Protein AF-0000000087551159 (afdb_homodimer)

Radius of gyration: 16.74 Å; Cα contacts (8 Å, |Δi|>4): 413; chains: 2; bounding box: 40×38×39 Å

pLDDT: mean 93.34, std 4.66, range [66.94, 97.88]

InterPro domains:
  IPR019854 Gliding motility-associated protein, GldC [PF19937] (18-103)
  IPR019854 Gliding motility-associated protein, GldC [TIGR03515] (2-105)

Foldseek 3Di:
DDDWDKDKDFDADPVRATAWIFIDTDVVPGDRHTDQWDKDWDADPVVRDIDIDTHGHPPDDPLVVLVVVLVVQLVVLVVCCVVPVDNVVSVVSNVVSVVSCVVVVNDD/DDDWDKDKDFDADPVRATAWIFMDTDVVPGDRHTDQWDKDWDADPVVRDIDIDTHGHPPDDPLVVLVVVLVVQLVVLVVCCVVPVDNVVSVVSNVVSVVSCVVVVNDD

Structure (mmCIF, N/CA/C/O backbone):
data_AF-0000000087551159-model_v1
#
loop_
_entity.id
_entity.type
_entity.pdbx_description
1 polymer 'Gliding motility protein GldC'
#
loop_
_atom_site.group_PDB
_atom_site.id
_atom_site.type_symbol
_atom_site.label_atom_id
_atom_site.label_alt_id
_atom_site.label_comp_id
_atom_site.label_asym_id
_atom_site.label_entity_id
_atom_site.label_seq_id
_atom_site.pdbx_PDB_ins_code
_atom_site.Cartn_x
_atom_site.Cartn_y
_atom_site.Cartn_z
_atom_site.occupancy
_atom_site.B_iso_or_equiv
_atom_site.auth_seq_id
_atom_site.auth_comp_id
_atom_site.auth_asym_id
_atom_site.auth_atom_id
_atom_site.pdbx_PDB_model_num
ATOM 1 N N . MET A 1 1 ? 21.328 13.734 10.797 1 77.31 1 MET A N 1
ATOM 2 C CA . MET A 1 1 ? 20.328 13.195 9.891 1 77.31 1 MET A CA 1
ATOM 3 C C . MET A 1 1 ? 20.719 11.82 9.383 1 77.31 1 MET A C 1
ATOM 5 O O . MET A 1 1 ? 21.891 11.594 9.039 1 77.31 1 MET A O 1
ATOM 9 N N . ARG A 1 2 ? 19.75 10.914 9.617 1 88.62 2 ARG A N 1
ATOM 10 C CA . ARG A 1 2 ? 20.031 9.57 9.141 1 88.62 2 ARG A CA 1
ATOM 11 C C . ARG A 1 2 ? 19.359 9.312 7.797 1 88.62 2 ARG A C 1
ATOM 13 O O . ARG A 1 2 ? 18.234 9.773 7.566 1 88.62 2 ARG A O 1
ATOM 20 N N . LYS A 1 3 ? 20.141 8.688 6.867 1 93.19 3 LYS A N 1
ATOM 21 C CA . LYS A 1 3 ? 19.594 8.352 5.559 1 93.19 3 LYS A CA 1
ATOM 22 C C . LYS A 1 3 ? 19.406 6.844 5.414 1 93.19 3 LYS A C 1
ATOM 24 O O . LYS A 1 3 ? 20.234 6.059 5.887 1 93.19 3 LYS A O 1
ATOM 29 N N . THR A 1 4 ? 18.328 6.418 4.855 1 93.56 4 THR A N 1
ATOM 30 C CA . THR A 1 4 ? 18.047 5.012 4.578 1 93.56 4 THR A CA 1
ATOM 31 C C . THR A 1 4 ? 17.406 4.848 3.203 1 93.56 4 THR A C 1
ATOM 33 O O . THR A 1 4 ? 16.938 5.824 2.609 1 93.56 4 THR A O 1
ATOM 36 N N . GLN A 1 5 ? 17.484 3.654 2.705 1 95.69 5 GLN A N 1
ATOM 37 C CA . GLN A 1 5 ? 17 3.406 1.354 1 95.69 5 GLN A CA 1
ATOM 38 C C . GLN A 1 5 ? 16.25 2.076 1.273 1 95.69 5 GLN A C 1
ATOM 40 O O . GLN 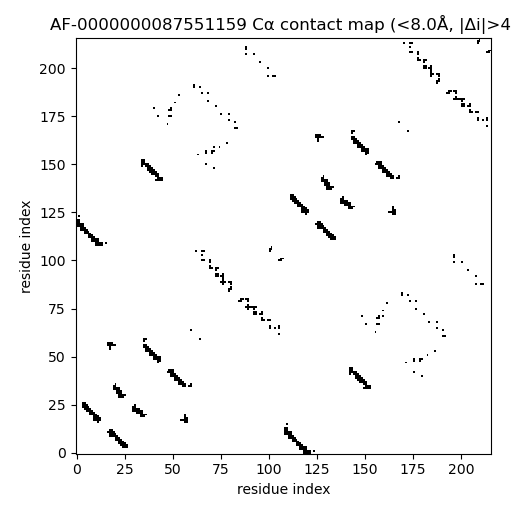A 1 5 ? 16.672 1.088 1.88 1 95.69 5 GLN A O 1
ATOM 45 N N . ILE A 1 6 ? 15.195 2.096 0.579 1 96.44 6 ILE A N 1
ATOM 46 C CA . ILE A 1 6 ? 14.469 0.891 0.197 1 96.44 6 ILE A CA 1
ATOM 47 C C . ILE A 1 6 ? 14.594 0.669 -1.309 1 96.44 6 ILE A C 1
ATOM 49 O O . ILE A 1 6 ? 14.406 1.6 -2.096 1 96.44 6 ILE A O 1
ATOM 53 N N . THR A 1 7 ? 14.938 -0.496 -1.698 1 96.81 7 THR A N 1
ATOM 54 C CA . THR A 1 7 ? 15.062 -0.805 -3.119 1 96.81 7 THR A CA 1
ATOM 55 C C . THR A 1 7 ? 14.258 -2.051 -3.473 1 96.81 7 THR A C 1
ATOM 57 O O . THR A 1 7 ? 14.25 -3.029 -2.723 1 96.81 7 THR A O 1
ATOM 60 N N . ILE A 1 8 ? 13.609 -1.976 -4.539 1 96.56 8 ILE A N 1
ATOM 61 C CA . ILE A 1 8 ? 12.883 -3.105 -5.109 1 96.56 8 ILE A CA 1
ATOM 62 C C . ILE A 1 8 ? 13.406 -3.4 -6.512 1 96.56 8 ILE A C 1
ATOM 64 O O . ILE A 1 8 ? 13.305 -2.555 -7.406 1 96.56 8 ILE A O 1
ATOM 68 N N . ASP A 1 9 ? 13.93 -4.523 -6.664 1 96.75 9 ASP A N 1
ATOM 69 C CA . ASP A 1 9 ? 14.406 -4.973 -7.969 1 96.75 9 ASP A CA 1
ATOM 70 C C . ASP A 1 9 ? 13.422 -5.945 -8.609 1 96.75 9 ASP A C 1
ATOM 72 O O . ASP A 1 9 ? 13.008 -6.922 -7.98 1 96.75 9 ASP A O 1
ATOM 76 N N . VAL A 1 10 ? 13.094 -5.703 -9.867 1 95.81 10 VAL A N 1
ATOM 77 C CA . VAL A 1 10 ? 12.094 -6.512 -10.555 1 95.81 10 VAL A CA 1
ATOM 78 C C . VAL A 1 10 ? 12.672 -7.039 -11.867 1 95.81 10 VAL A C 1
ATOM 80 O O . VAL A 1 10 ? 13.258 -6.281 -12.641 1 95.81 10 VAL A O 1
ATOM 83 N N . GLU A 1 11 ? 12.602 -8.289 -12.016 1 95.44 11 GLU A N 1
ATOM 84 C CA . GLU A 1 11 ? 12.898 -8.906 -13.305 1 95.44 11 GLU A CA 1
ATOM 85 C C . GLU A 1 11 ? 11.617 -9.258 -14.047 1 95.44 11 GLU A C 1
ATOM 87 O O . GLU A 1 11 ? 10.758 -9.969 -13.516 1 95.44 11 GLU A O 1
ATOM 92 N N . LEU A 1 12 ? 11.508 -8.781 -15.281 1 93 12 LEU A N 1
ATOM 93 C CA . LEU A 1 12 ? 10.305 -8.992 -16.078 1 93 12 LEU A CA 1
ATOM 94 C C . LEU A 1 12 ? 10.57 -9.953 -17.219 1 93 12 LEU A C 1
ATOM 96 O O . LEU A 1 12 ? 11.68 -9.984 -17.766 1 93 12 LEU A O 1
ATOM 100 N N . ASP A 1 13 ? 9.594 -10.703 -17.547 1 91.12 13 ASP A N 1
ATOM 101 C CA . ASP A 1 13 ? 9.719 -11.594 -18.688 1 91.12 13 ASP A CA 1
ATOM 102 C C . ASP A 1 13 ? 9.367 -10.875 -19.984 1 91.12 13 ASP A C 1
ATOM 104 O O . ASP A 1 13 ? 9.289 -9.648 -20.016 1 91.12 13 ASP A O 1
ATOM 108 N N . GLU A 1 14 ? 9.234 -11.617 -21.062 1 89.56 14 GLU A N 1
ATOM 109 C CA . GLU A 1 14 ? 9.023 -11.055 -22.391 1 89.56 14 GLU A CA 1
ATOM 110 C C . GLU A 1 14 ? 7.668 -10.352 -22.484 1 89.56 14 GLU A C 1
ATOM 112 O O . GLU A 1 14 ? 7.484 -9.453 -23.312 1 89.56 14 GLU A O 1
ATOM 117 N N . ASN A 1 15 ? 6.699 -10.703 -21.703 1 87.44 15 ASN A N 1
ATOM 118 C CA . ASN A 1 15 ? 5.363 -10.117 -21.703 1 87.44 15 ASN A CA 1
ATOM 119 C C . ASN A 1 15 ? 5.227 -9.039 -20.625 1 87.44 15 ASN A C 1
ATOM 121 O O . ASN A 1 15 ? 4.113 -8.633 -20.297 1 87.44 15 ASN A O 1
ATOM 125 N N . HIS A 1 16 ? 6.297 -8.633 -19.969 1 85.31 16 HIS A N 1
ATOM 126 C CA . HIS A 1 16 ? 6.34 -7.582 -18.953 1 85.31 16 HIS A CA 1
ATOM 127 C C . HIS A 1 16 ? 5.688 -8.047 -17.656 1 85.31 16 HIS A C 1
ATOM 129 O O . HIS A 1 16 ? 5.117 -7.234 -16.922 1 85.31 16 HIS A O 1
ATOM 135 N N . ILE A 1 17 ? 5.766 -9.305 -17.453 1 88.25 17 ILE A N 1
ATOM 136 C CA . ILE A 1 17 ? 5.262 -9.883 -16.203 1 88.25 17 ILE A CA 1
ATOM 137 C C . ILE A 1 17 ? 6.422 -10.117 -15.234 1 88.25 17 ILE A C 1
ATOM 139 O O . ILE A 1 17 ? 7.457 -10.664 -15.625 1 88.25 17 ILE A O 1
ATOM 143 N N . PRO A 1 18 ? 6.184 -9.719 -14.047 1 93.06 18 PRO A N 1
ATOM 144 C CA . PRO A 1 18 ? 7.254 -9.945 -13.078 1 93.06 18 PRO A CA 1
ATOM 145 C C . PRO A 1 18 ? 7.57 -11.43 -12.883 1 93.06 18 PRO A C 1
ATOM 147 O O . PRO A 1 18 ? 6.664 -12.227 -12.633 1 93.06 18 PRO A O 1
ATOM 150 N N . GLU A 1 19 ? 8.797 -11.781 -13.039 1 94.12 19 GLU A N 1
ATOM 151 C CA . GLU A 1 19 ? 9.273 -13.133 -12.773 1 94.12 19 GLU A CA 1
ATOM 152 C C . GLU A 1 19 ? 9.914 -13.234 -11.391 1 94.12 19 GLU A C 1
ATOM 154 O O . GLU A 1 19 ? 9.68 -14.195 -10.656 1 94.12 19 GLU A O 1
ATOM 159 N N . THR A 1 20 ? 10.742 -12.258 -11.133 1 95.19 20 THR A N 1
ATOM 160 C CA . THR A 1 20 ? 11.375 -12.203 -9.82 1 95.19 20 THR A CA 1
ATOM 161 C C . THR A 1 20 ? 11.312 -10.789 -9.242 1 95.19 20 THR A C 1
ATOM 163 O O . THR A 1 20 ? 11.508 -9.812 -9.961 1 95.19 20 THR A O 1
ATOM 166 N N . ILE A 1 21 ? 10.992 -10.719 -8.031 1 96.5 21 ILE A N 1
ATOM 167 C CA . ILE A 1 21 ? 11.008 -9.469 -7.281 1 96.5 21 ILE A CA 1
ATOM 168 C C . ILE A 1 21 ? 11.875 -9.633 -6.035 1 96.5 21 ILE A C 1
ATOM 170 O O . ILE A 1 21 ? 11.68 -10.57 -5.258 1 96.5 21 ILE A O 1
ATOM 174 N N . THR A 1 22 ? 12.82 -8.773 -5.875 1 96.81 22 THR A N 1
ATOM 175 C CA . THR A 1 22 ? 13.625 -8.734 -4.66 1 96.81 22 THR A CA 1
ATOM 176 C C . THR A 1 22 ? 13.617 -7.328 -4.059 1 96.81 22 THR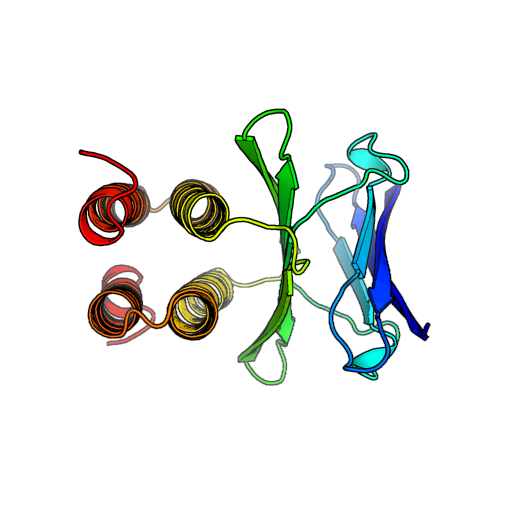 A C 1
ATOM 178 O O . THR A 1 22 ? 13.508 -6.336 -4.781 1 96.81 22 THR A O 1
ATOM 181 N N . TRP A 1 23 ? 13.719 -7.355 -2.787 1 96.31 23 TRP A N 1
ATOM 182 C CA . TRP A 1 23 ? 13.68 -6.031 -2.17 1 96.31 23 TRP A CA 1
ATOM 183 C C . TRP A 1 23 ? 14.695 -5.934 -1.035 1 96.31 23 TRP A C 1
ATOM 185 O O . TRP A 1 23 ? 15.133 -6.953 -0.492 1 96.31 23 TRP A O 1
ATOM 195 N N . ASN A 1 24 ? 15.094 -4.699 -0.85 1 95.88 24 ASN A N 1
ATOM 196 C CA . ASN A 1 24 ? 16.031 -4.328 0.197 1 95.88 24 ASN A CA 1
ATOM 197 C C . ASN A 1 24 ? 15.531 -3.139 1.012 1 95.88 24 ASN A C 1
ATOM 199 O O . ASN A 1 24 ? 14.984 -2.186 0.454 1 95.88 24 ASN A O 1
ATOM 203 N N . ALA A 1 25 ? 15.641 -3.332 2.314 1 92.88 25 ALA A N 1
ATOM 204 C CA . ALA A 1 25 ? 15.352 -2.23 3.229 1 92.88 25 ALA A CA 1
ATOM 205 C C . ALA A 1 25 ? 16.438 -2.098 4.289 1 92.88 25 ALA A C 1
ATOM 207 O O . ALA A 1 25 ? 16.469 -2.857 5.262 1 92.88 25 ALA A O 1
ATOM 208 N N . GLN A 1 26 ? 17.156 -1.127 4.156 1 86.88 26 GLN A N 1
ATOM 209 C CA . GLN A 1 26 ? 18.328 -0.977 5.016 1 86.88 26 GLN A CA 1
ATOM 210 C C . GLN A 1 26 ? 17.938 -0.911 6.484 1 86.88 26 GLN A C 1
ATOM 212 O O . GLN A 1 26 ? 18.453 -1.671 7.309 1 86.88 26 GLN A O 1
ATOM 217 N N . ASP A 1 27 ? 17.062 -0.042 6.879 1 83.75 27 ASP A N 1
ATOM 218 C CA . ASP A 1 27 ? 16.672 0.138 8.273 1 83.75 27 ASP A CA 1
ATOM 219 C C . ASP A 1 27 ? 15.836 -1.04 8.766 1 83.75 27 ASP A C 1
ATOM 221 O O . ASP A 1 27 ? 15.734 -1.279 9.969 1 83.75 27 ASP A O 1
ATOM 225 N N . GLY A 1 28 ? 15.211 -1.79 7.875 1 80.69 28 GLY A N 1
ATOM 226 C CA . GLY A 1 28 ? 14.438 -2.965 8.25 1 80.69 28 GLY A CA 1
ATOM 227 C C . GLY A 1 28 ? 15.289 -4.211 8.406 1 80.69 28 GLY A C 1
ATOM 228 O O . GLY A 1 28 ? 14.812 -5.238 8.898 1 80.69 28 GLY A O 1
ATOM 229 N N . GLY A 1 29 ? 16.516 -4.098 7.98 1 84.75 29 GLY A N 1
ATOM 230 C CA . GLY A 1 29 ? 17.422 -5.238 8.055 1 84.75 29 GLY A CA 1
ATOM 231 C C . GLY A 1 29 ? 17.156 -6.273 6.973 1 84.75 29 GLY A C 1
ATOM 232 O O . GLY A 1 29 ? 17.422 -7.461 7.168 1 84.75 29 GLY A O 1
ATOM 233 N N . VAL A 1 30 ? 16.469 -5.926 6.004 1 88.94 30 VAL A N 1
ATOM 234 C CA . VAL A 1 30 ? 16.141 -6.824 4.898 1 88.94 30 VAL A CA 1
ATOM 235 C C . VAL A 1 30 ? 17.141 -6.605 3.756 1 88.94 30 VAL A C 1
ATOM 237 O O . VAL A 1 30 ? 17.344 -5.473 3.305 1 88.94 30 VAL A O 1
ATOM 240 N N . GLU A 1 31 ? 17.797 -7.699 3.297 1 91.56 31 GLU A N 1
ATOM 241 C CA . GLU A 1 31 ? 18.75 -7.617 2.195 1 91.56 31 GLU A CA 1
ATOM 242 C C . GLU A 1 31 ? 18.375 -8.578 1.067 1 91.56 31 GLU A C 1
ATOM 244 O O . GLU A 1 31 ? 18.516 -9.789 1.208 1 91.56 31 GLU A O 1
ATOM 249 N N . LYS A 1 32 ? 18.016 -8.008 -0.057 1 92.25 32 LYS A N 1
ATOM 250 C CA . LYS A 1 32 ? 17.688 -8.703 -1.302 1 92.25 32 LYS A CA 1
ATOM 251 C C . LYS A 1 32 ? 16.797 -9.906 -1.044 1 92.25 32 LYS A C 1
ATOM 253 O O . LYS A 1 32 ? 17.078 -11.008 -1.53 1 92.25 32 LYS A O 1
ATOM 258 N N . GLU A 1 33 ? 15.812 -9.641 -0.272 1 94.88 33 GLU A N 1
ATOM 259 C CA . GLU A 1 33 ? 14.867 -10.711 0.008 1 94.88 33 GLU A CA 1
ATOM 260 C C . GLU A 1 33 ? 13.852 -10.859 -1.12 1 94.88 33 GLU A C 1
ATOM 262 O O . GLU A 1 33 ? 13.367 -9.859 -1.663 1 94.88 33 GLU A O 1
ATOM 267 N N . GLU A 1 34 ? 13.617 -12.117 -1.419 1 95.38 34 GLU A N 1
ATOM 268 C CA . GLU A 1 34 ? 12.656 -12.367 -2.492 1 95.38 34 GLU A CA 1
ATOM 269 C C . GLU A 1 34 ? 11.219 -12.2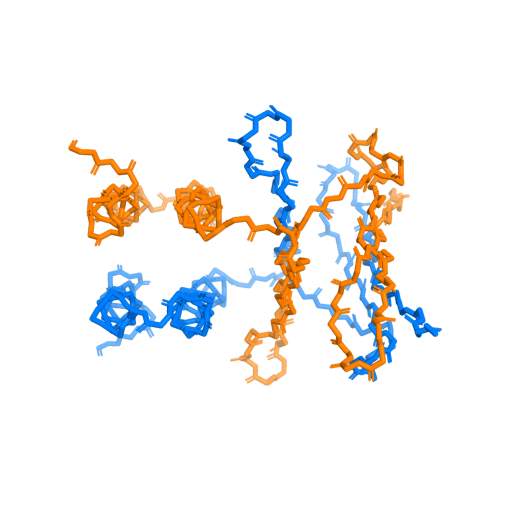5 -1.989 1 95.38 34 GLU A C 1
ATOM 271 O O . GLU A 1 34 ? 10.938 -12.555 -0.83 1 95.38 34 GLU A O 1
ATOM 276 N N . THR A 1 35 ? 10.375 -11.797 -2.893 1 96.88 35 THR A N 1
ATOM 277 C CA . THR A 1 35 ? 8.945 -11.727 -2.598 1 96.88 35 THR A CA 1
ATOM 278 C C . THR A 1 35 ? 8.125 -12.016 -3.848 1 96.88 35 THR A C 1
ATOM 280 O O . THR A 1 35 ? 8.57 -11.766 -4.969 1 96.88 35 THR A O 1
ATOM 283 N N . LYS A 1 36 ? 6.945 -12.555 -3.674 1 95.12 36 LYS A N 1
ATOM 284 C CA . LYS A 1 36 ? 6.066 -12.836 -4.805 1 95.12 36 LYS A CA 1
ATOM 285 C C . LYS A 1 36 ? 5.176 -11.641 -5.125 1 95.12 36 LYS A C 1
ATOM 287 O O . LYS A 1 36 ? 4.551 -11.586 -6.184 1 95.12 36 LYS A O 1
ATOM 292 N N . ALA A 1 37 ? 5.172 -10.68 -4.16 1 95.88 37 ALA A N 1
ATOM 293 C CA . ALA A 1 37 ? 4.305 -9.531 -4.402 1 95.88 37 ALA A CA 1
ATOM 294 C C . ALA A 1 37 ? 4.762 -8.32 -3.6 1 95.88 37 ALA A C 1
ATOM 296 O O . ALA A 1 37 ? 5.254 -8.461 -2.479 1 95.88 37 ALA A O 1
ATOM 297 N N . THR A 1 38 ? 4.59 -7.168 -4.156 1 96.56 38 THR A N 1
ATOM 298 C CA . THR A 1 38 ? 4.797 -5.898 -3.475 1 96.56 38 THR A CA 1
ATOM 299 C C . THR A 1 38 ? 3.83 -4.84 -3.996 1 96.56 38 THR A C 1
ATOM 301 O O . THR A 1 38 ? 3.523 -4.805 -5.191 1 96.56 38 THR A O 1
ATOM 304 N N . MET A 1 39 ? 3.266 -4.09 -3.123 1 95.94 39 MET A N 1
ATOM 305 C CA . MET A 1 39 ? 2.426 -2.945 -3.459 1 95.94 39 MET A CA 1
ATOM 306 C C . M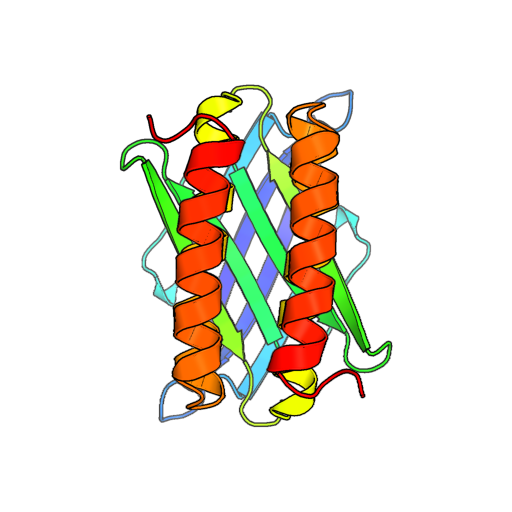ET A 1 39 ? 3.021 -1.654 -2.906 1 95.94 39 MET A C 1
ATOM 308 O O . MET A 1 39 ? 3.27 -1.544 -1.704 1 95.94 39 MET A O 1
ATOM 312 N N . ILE A 1 40 ? 3.229 -0.714 -3.852 1 95.94 40 ILE A N 1
ATOM 313 C CA . ILE A 1 40 ? 3.84 0.557 -3.477 1 95.94 40 ILE A CA 1
ATOM 314 C C . ILE A 1 40 ? 2.898 1.706 -3.83 1 95.94 40 ILE A C 1
ATOM 316 O O . ILE A 1 40 ? 2.381 1.77 -4.949 1 95.94 40 ILE A O 1
ATOM 320 N N . SER A 1 41 ? 2.641 2.549 -2.92 1 96.56 41 SER A N 1
ATOM 321 C CA . SER A 1 41 ? 1.837 3.746 -3.141 1 96.56 41 SER A CA 1
ATOM 322 C C . SER A 1 41 ? 2.605 5.008 -2.762 1 96.56 41 SER A C 1
ATOM 324 O O . SER A 1 41 ? 3.211 5.074 -1.688 1 96.56 41 SER A O 1
ATOM 326 N N . VAL A 1 42 ? 2.588 5.922 -3.664 1 96.19 42 VAL A N 1
ATOM 327 C CA . VAL A 1 42 ? 3.295 7.18 -3.445 1 96.19 42 VAL A CA 1
ATOM 328 C C . VAL A 1 42 ? 2.328 8.352 -3.609 1 96.19 42 VAL A C 1
ATOM 330 O O . VAL A 1 42 ? 1.558 8.398 -4.57 1 96.19 42 VAL A O 1
ATOM 333 N N . TRP A 1 43 ? 2.436 9.266 -2.715 1 97 43 TRP A N 1
ATOM 334 C CA . TRP A 1 43 ? 1.538 10.414 -2.754 1 97 43 TRP A CA 1
ATOM 335 C C . TRP A 1 43 ? 2.111 11.523 -3.629 1 97 43 TRP A C 1
ATOM 337 O O . TRP A 1 43 ? 3.24 11.969 -3.414 1 97 43 TRP A O 1
ATOM 347 N N . ASP A 1 44 ? 1.377 11.898 -4.648 1 94.38 44 ASP A N 1
ATOM 348 C CA . ASP A 1 44 ? 1.69 13.078 -5.445 1 94.38 44 ASP A CA 1
ATOM 349 C C . ASP A 1 44 ? 0.944 14.305 -4.926 1 94.38 44 ASP A C 1
ATOM 351 O O . ASP A 1 44 ? -0.231 14.508 -5.242 1 94.38 44 ASP A O 1
ATOM 355 N N . GLU A 1 45 ? 1.581 15.133 -4.227 1 91.25 45 GLU A N 1
ATOM 356 C CA . GLU A 1 45 ? 0.945 16.266 -3.57 1 91.25 45 GLU A CA 1
ATOM 357 C C . GLU A 1 45 ? 0.418 17.281 -4.59 1 91.25 45 GLU A C 1
ATOM 359 O O . GLU A 1 45 ? -0.646 17.859 -4.398 1 91.25 45 GLU A O 1
ATOM 364 N N . LYS A 1 46 ? 1.147 17.531 -5.574 1 91.44 46 LYS A N 1
ATOM 365 C CA . LYS A 1 46 ? 0.758 18.516 -6.582 1 91.44 46 LYS A CA 1
ATOM 366 C C . LYS A 1 46 ? -0.546 18.109 -7.266 1 91.44 46 LYS A C 1
ATOM 368 O O . LYS A 1 46 ? -1.456 18.938 -7.406 1 91.44 46 LYS A O 1
ATOM 373 N N . ALA A 1 47 ? -0.619 16.844 -7.609 1 92.94 47 ALA A N 1
ATOM 374 C CA . ALA A 1 47 ? -1.8 16.359 -8.32 1 92.94 47 ALA A CA 1
ATOM 375 C C . ALA A 1 47 ? -2.877 15.898 -7.348 1 92.94 47 ALA A C 1
ATOM 377 O O . ALA A 1 47 ? -4.012 15.633 -7.746 1 92.94 47 ALA A O 1
ATOM 378 N N . MET A 1 48 ? -2.508 15.758 -6.09 1 93.38 48 MET A N 1
ATOM 379 C CA . MET A 1 48 ? -3.4 15.234 -5.059 1 93.38 48 MET A CA 1
ATOM 380 C C . MET A 1 48 ? -3.941 13.867 -5.449 1 93.38 48 MET A C 1
ATOM 382 O O . MET A 1 48 ? -5.152 13.641 -5.422 1 93.38 48 MET A O 1
ATOM 386 N N . GLU A 1 49 ? -2.975 13.016 -5.82 1 95.12 49 GLU A N 1
ATOM 387 C CA . GLU A 1 49 ? -3.309 11.648 -6.211 1 95.12 49 GLU A CA 1
ATOM 388 C C . GLU A 1 49 ? -2.287 10.656 -5.668 1 95.12 49 GLU A C 1
ATOM 390 O O . GLU A 1 49 ? -1.122 11 -5.465 1 95.12 49 GLU A O 1
ATOM 395 N N . ALA A 1 50 ? -2.809 9.5 -5.457 1 95.5 50 ALA A N 1
ATOM 396 C CA . ALA A 1 50 ? -1.919 8.398 -5.098 1 95.5 50 ALA A CA 1
ATOM 397 C C . ALA A 1 50 ? -1.431 7.66 -6.34 1 95.5 50 ALA A C 1
ATOM 399 O O . ALA A 1 50 ? -2.236 7.18 -7.141 1 95.5 50 ALA A O 1
ATOM 400 N N . LEU A 1 51 ? -0.115 7.648 -6.504 1 94.19 51 LEU A N 1
ATOM 401 C CA . LEU A 1 51 ? 0.472 6.793 -7.527 1 94.19 51 LEU A CA 1
ATOM 402 C C . LEU A 1 51 ? 0.666 5.375 -7.008 1 94.19 51 LEU A C 1
ATOM 404 O O . LEU A 1 51 ? 1.051 5.18 -5.852 1 94.19 51 LEU A O 1
ATOM 408 N N . ARG A 1 52 ? 0.389 4.422 -7.863 1 92.88 52 ARG A N 1
ATOM 409 C CA . ARG A 1 52 ? 0.433 3.043 -7.383 1 92.88 52 ARG A CA 1
ATOM 410 C C . ARG A 1 52 ? 1.246 2.162 -8.32 1 92.88 52 ARG A C 1
ATOM 412 O O . ARG A 1 52 ? 1.181 2.32 -9.547 1 92.88 52 ARG A O 1
ATOM 419 N N . ILE A 1 53 ? 2.059 1.345 -7.707 1 91.31 53 ILE A N 1
ATOM 420 C CA . ILE A 1 53 ? 2.77 0.264 -8.383 1 91.31 53 ILE A CA 1
ATOM 421 C C . ILE A 1 53 ? 2.475 -1.062 -7.684 1 91.31 53 ILE A C 1
ATOM 423 O O . ILE A 1 53 ? 2.996 -1.329 -6.598 1 91.31 53 ILE A O 1
ATOM 427 N N . ASP A 1 54 ? 1.634 -1.792 -8.25 1 92.31 54 ASP A N 1
ATOM 428 C CA . ASP A 1 54 ? 1.279 -3.107 -7.727 1 92.31 54 ASP A CA 1
ATOM 429 C C . ASP A 1 54 ? 1.898 -4.219 -8.57 1 92.31 54 ASP A C 1
ATOM 431 O O . ASP A 1 54 ? 1.55 -4.387 -9.742 1 92.31 54 ASP A O 1
ATOM 435 N N . LEU A 1 55 ? 2.754 -5 -7.945 1 91.38 55 LEU A N 1
ATOM 436 C CA . LEU A 1 55 ? 3.477 -6.043 -8.672 1 91.38 55 LEU A CA 1
ATOM 437 C C . LEU A 1 55 ? 3.232 -7.41 -8.039 1 91.38 55 LEU A C 1
ATOM 439 O O . LEU A 1 55 ? 3.258 -7.547 -6.812 1 91.38 55 LEU A O 1
ATOM 443 N N . TRP A 1 56 ? 2.984 -8.398 -8.867 1 91.12 56 TRP A N 1
ATOM 444 C CA . TRP A 1 56 ? 2.893 -9.789 -8.453 1 91.12 56 TRP A CA 1
ATOM 445 C C . TRP A 1 56 ? 3.553 -10.711 -9.477 1 91.12 56 TRP A C 1
ATOM 447 O O . TRP A 1 56 ? 3.5 -10.445 -10.68 1 91.12 56 TRP A O 1
ATOM 457 N N . THR A 1 57 ? 4.164 -11.664 -8.914 1 93.31 57 THR A N 1
ATOM 458 C CA . THR A 1 57 ? 4.715 -12.664 -9.828 1 93.31 57 THR A CA 1
ATOM 459 C C . THR A 1 57 ? 3.625 -13.617 -10.305 1 93.31 57 THR A C 1
ATOM 461 O O . THR A 1 57 ? 2.566 -13.719 -9.68 1 93.31 57 THR A O 1
ATOM 464 N N . LYS A 1 58 ? 3.82 -14.359 -11.359 1 88.06 58 LYS A N 1
ATOM 465 C CA . LYS A 1 58 ? 2.871 -15.32 -11.906 1 88.06 58 LYS A CA 1
ATOM 466 C C . LYS A 1 58 ? 2.66 -16.5 -10.953 1 88.06 58 LYS A C 1
ATOM 468 O O . LYS A 1 58 ? 1.63 -17.172 -11.008 1 88.06 58 LYS A O 1
ATOM 473 N N . GLU A 1 59 ? 3.596 -16.703 -10.094 1 89.38 59 GLU A N 1
ATOM 474 C CA . GLU A 1 59 ? 3.559 -17.859 -9.203 1 89.38 59 GLU A CA 1
ATOM 475 C C . GLU A 1 59 ? 2.705 -17.562 -7.965 1 89.38 59 GLU A C 1
ATOM 477 O O . GLU A 1 59 ? 2.375 -18.484 -7.207 1 89.38 59 GLU A O 1
ATOM 482 N N . MET A 1 60 ? 2.379 -16.359 -7.707 1 91.12 60 MET A N 1
ATOM 483 C CA . MET A 1 60 ? 1.58 -16.047 -6.527 1 91.12 60 MET A CA 1
ATOM 484 C C . MET A 1 60 ? 0.162 -16.578 -6.668 1 91.12 60 MET A C 1
ATOM 486 O O . MET A 1 60 ? -0.589 -16.156 -7.543 1 91.12 60 MET A O 1
ATOM 490 N N . PRO A 1 61 ? -0.238 -17.453 -5.77 1 92.31 61 PRO A N 1
ATOM 491 C CA . PRO A 1 61 ? -1.604 -17.969 -5.836 1 92.31 61 PRO A CA 1
ATOM 492 C C . PRO A 1 61 ? -2.656 -16.922 -5.488 1 92.31 61 PRO A C 1
ATOM 494 O O . PRO A 1 61 ? -2.428 -16.078 -4.617 1 92.31 61 PRO A O 1
ATOM 497 N N . VAL A 1 62 ? -3.789 -17.094 -6.113 1 92 62 VAL A N 1
ATOM 498 C CA . VAL A 1 62 ? -4.879 -16.141 -5.953 1 92 62 VAL A CA 1
ATOM 499 C C . VAL A 1 62 ? -5.293 -16.062 -4.488 1 92 62 VAL A C 1
ATOM 501 O O . VAL A 1 62 ? -5.594 -14.984 -3.973 1 92 62 VAL A O 1
ATOM 504 N N . ASP A 1 63 ? -5.266 -17.172 -3.814 1 92.94 63 ASP A N 1
ATOM 505 C CA . ASP A 1 63 ? -5.637 -17.188 -2.402 1 92.94 63 ASP A CA 1
ATOM 506 C C . ASP A 1 63 ? -4.66 -16.359 -1.571 1 92.94 63 ASP A C 1
ATOM 508 O O . ASP A 1 63 ? -5.07 -15.664 -0.644 1 92.94 63 ASP A O 1
ATOM 512 N N . GLN A 1 64 ? -3.414 -16.422 -1.875 1 94 64 GLN A N 1
ATOM 513 C CA . GLN A 1 64 ? -2.414 -15.641 -1.162 1 94 64 GLN A CA 1
ATOM 514 C C . GLN A 1 64 ? -2.547 -14.156 -1.493 1 94 64 GLN A C 1
ATOM 516 O O . GLN A 1 64 ? -2.311 -13.297 -0.638 1 94 64 GLN A O 1
ATOM 521 N N . MET A 1 65 ? -2.93 -13.883 -2.721 1 94.75 65 MET A N 1
ATOM 522 C CA . MET A 1 65 ? -3.201 -12.492 -3.084 1 94.75 65 MET A CA 1
ATOM 523 C C . MET A 1 65 ? -4.332 -11.922 -2.236 1 94.75 65 MET A C 1
ATOM 525 O O . MET A 1 65 ? -4.219 -10.805 -1.716 1 94.75 65 MET A O 1
ATOM 529 N N . LYS A 1 66 ? -5.332 -12.703 -2.098 1 95.88 66 LYS A N 1
ATOM 530 C CA . LYS A 1 66 ? -6.461 -12.273 -1.277 1 95.88 66 LYS A CA 1
ATOM 531 C C . LYS A 1 66 ? -6.035 -12.055 0.173 1 95.88 66 LYS A C 1
ATOM 533 O O . LYS A 1 66 ? -6.422 -11.07 0.801 1 95.88 66 LYS A O 1
ATOM 538 N N . MET A 1 67 ? -5.227 -12.883 0.623 1 95.44 67 MET A N 1
ATOM 539 C CA . MET A 1 67 ? -4.711 -12.742 1.981 1 95.44 67 MET A CA 1
ATOM 540 C C . MET A 1 67 ? -3.863 -11.477 2.113 1 95.44 67 MET A C 1
ATOM 542 O O . MET A 1 67 ? -3.955 -10.766 3.115 1 95.44 67 MET A O 1
ATOM 546 N N . PHE A 1 68 ? -3.062 -11.266 1.148 1 96.62 68 PHE A N 1
ATOM 547 C CA . PHE A 1 68 ? -2.211 -10.086 1.108 1 96.62 68 PHE A CA 1
ATOM 548 C C . PHE A 1 68 ? -3.047 -8.812 1.19 1 96.62 68 PHE A C 1
ATOM 550 O O . PHE A 1 68 ? -2.781 -7.941 2.02 1 96.62 68 PHE A O 1
ATOM 557 N N . ILE A 1 69 ? -4.102 -8.719 0.418 1 96.31 69 ILE A N 1
ATOM 558 C CA . ILE A 1 69 ? -4.977 -7.547 0.393 1 96.31 69 ILE A CA 1
ATOM 559 C C . ILE A 1 69 ? -5.688 -7.406 1.736 1 96.31 69 ILE A C 1
ATOM 561 O O . ILE A 1 69 ? -5.789 -6.305 2.279 1 96.31 69 ILE A O 1
ATOM 565 N N . HIS A 1 70 ? -6.094 -8.523 2.223 1 96.88 70 H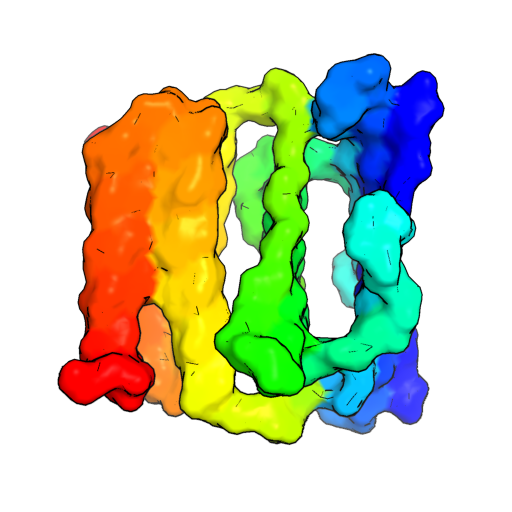IS A N 1
ATOM 566 C CA . HIS A 1 70 ? -6.738 -8.523 3.531 1 96.88 70 HIS A CA 1
ATOM 567 C C . HIS A 1 70 ? -5.84 -7.887 4.586 1 96.88 70 HIS A C 1
ATOM 569 O O . HIS A 1 70 ? -6.273 -6.992 5.316 1 96.88 70 HIS A O 1
ATOM 575 N N . GLN A 1 71 ? -4.648 -8.305 4.645 1 96.69 71 GLN A N 1
ATOM 576 C CA . GLN A 1 71 ? -3.707 -7.832 5.656 1 96.69 71 GLN A CA 1
ATOM 577 C C . GLN A 1 71 ? -3.35 -6.367 5.43 1 96.69 71 GLN A C 1
ATOM 579 O O . GLN A 1 71 ? -3.121 -5.625 6.387 1 96.69 71 GLN A O 1
ATOM 584 N N . ILE A 1 72 ? -3.287 -5.961 4.141 1 96.88 72 ILE A N 1
ATOM 585 C CA . ILE A 1 72 ? -3.062 -4.551 3.846 1 96.88 72 ILE A CA 1
ATOM 586 C C . ILE A 1 72 ? -4.191 -3.713 4.441 1 96.88 72 ILE A C 1
ATOM 588 O O . ILE A 1 72 ? -3.941 -2.693 5.086 1 96.88 72 ILE A O 1
ATOM 592 N N . ILE A 1 73 ? -5.449 -4.117 4.309 1 96.38 73 ILE A N 1
ATOM 593 C CA . ILE A 1 73 ? -6.59 -3.365 4.824 1 96.38 73 ILE A CA 1
ATOM 594 C C . ILE A 1 73 ? -6.512 -3.293 6.348 1 96.38 73 ILE A C 1
ATOM 596 O O . ILE A 1 73 ? -6.699 -2.225 6.934 1 96.38 73 ILE A O 1
ATOM 600 N N . ILE A 1 74 ? -6.215 -4.375 6.949 1 95.69 74 ILE A N 1
ATOM 601 C CA . ILE A 1 74 ? -6.055 -4.383 8.398 1 95.69 74 ILE A CA 1
ATOM 602 C C . ILE A 1 74 ? -5.023 -3.33 8.805 1 95.69 74 ILE A C 1
ATOM 604 O O . ILE A 1 74 ? -5.273 -2.52 9.703 1 95.69 74 ILE A O 1
ATOM 608 N N . SER A 1 75 ? -3.955 -3.354 8.141 1 94.94 75 SER A N 1
ATOM 609 C CA . SER A 1 75 ? -2.84 -2.475 8.477 1 94.94 75 SER A CA 1
ATOM 610 C C . SER A 1 75 ? -3.205 -1.011 8.25 1 94.94 75 SER A C 1
ATOM 612 O O . SER A 1 75 ? -2.738 -0.13 8.977 1 94.94 75 SER A O 1
ATOM 614 N N . LEU A 1 76 ? -4.043 -0.805 7.25 1 95.81 76 LEU A N 1
ATOM 615 C CA . LEU A 1 76 ? -4.477 0.562 6.98 1 95.81 76 LEU A CA 1
ATOM 616 C C . LEU A 1 76 ? -5.234 1.138 8.172 1 95.81 76 LEU A C 1
ATOM 618 O O . LEU A 1 76 ? -5.133 2.332 8.461 1 95.81 76 LEU A O 1
ATOM 622 N N . GLY A 1 77 ? -5.988 0.276 8.844 1 95.5 77 GLY A N 1
ATOM 623 C CA . GLY A 1 77 ? -6.672 0.729 10.047 1 95.5 77 GLY A CA 1
ATOM 624 C C . GLY A 1 77 ? -5.723 1.236 11.117 1 95.5 77 GLY A C 1
ATOM 625 O O . GLY A 1 77 ? -5.926 2.318 11.672 1 95.5 77 GLY A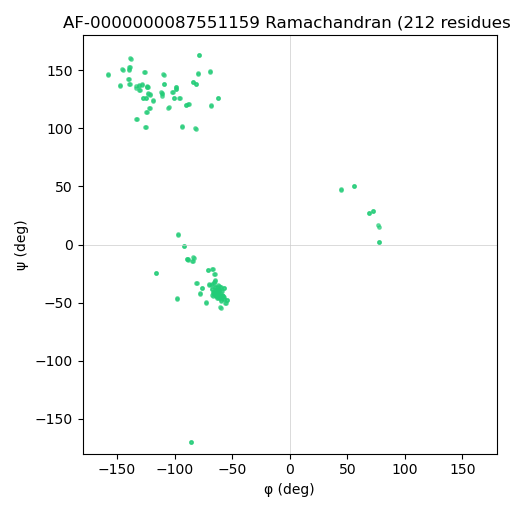 O 1
ATOM 626 N N . SER A 1 78 ? -4.719 0.495 11.383 1 94.62 78 SER A N 1
ATOM 627 C CA . SER A 1 78 ? -3.719 0.871 12.375 1 94.62 78 SER A CA 1
ATOM 628 C C . SER A 1 78 ? -2.98 2.139 11.961 1 94.62 78 SER A C 1
ATOM 630 O O . SER A 1 78 ? -2.74 3.02 12.789 1 94.62 78 SER A O 1
ATOM 632 N N . THR A 1 79 ? -2.621 2.178 10.695 1 93.56 79 THR A N 1
ATOM 633 C CA . THR A 1 79 ? -1.941 3.357 10.172 1 93.56 79 THR A CA 1
ATOM 634 C C . THR A 1 79 ? -2.818 4.598 10.32 1 93.56 79 THR A C 1
ATOM 636 O O . THR A 1 79 ? -2.346 5.652 10.75 1 93.56 79 THR A O 1
ATOM 639 N N . TYR A 1 80 ? -4.055 4.477 10.016 1 95.44 80 TYR A N 1
ATOM 640 C CA . TYR A 1 80 ? -5.012 5.574 10.109 1 95.44 80 TYR A CA 1
ATOM 641 C C . TYR A 1 80 ? -5.113 6.082 11.547 1 95.44 80 TYR A C 1
ATOM 643 O O . TYR A 1 80 ? -5.078 7.293 11.781 1 95.44 80 TYR A O 1
ATOM 651 N N . GLN A 1 81 ? -5.215 5.168 12.438 1 95.06 81 GLN A N 1
ATOM 652 C CA . GLN A 1 81 ? -5.332 5.52 13.852 1 95.06 81 GLN A CA 1
ATOM 653 C C . GLN A 1 81 ? -4.098 6.281 14.328 1 95.06 81 GLN A C 1
ATOM 655 O O . GLN A 1 81 ? -4.223 7.309 15 1 95.06 81 GLN A O 1
ATOM 660 N N . ARG A 1 82 ? -2.994 5.801 13.961 1 89.12 82 ARG A N 1
ATOM 661 C CA . ARG A 1 82 ? -1.744 6.426 14.383 1 89.12 82 ARG A CA 1
ATOM 662 C C . ARG A 1 82 ? -1.615 7.832 13.805 1 89.12 82 ARG A C 1
ATOM 664 O O . ARG A 1 82 ? -1.102 8.734 14.469 1 89.12 82 ARG A O 1
ATOM 671 N N . ALA A 1 83 ? -2.074 7.98 12.641 1 86.12 83 ALA A N 1
ATOM 672 C CA . ALA A 1 83 ? -1.896 9.242 11.93 1 86.12 83 ALA A CA 1
ATOM 673 C C . ALA A 1 83 ? -2.93 10.273 12.375 1 86.12 83 ALA A C 1
ATOM 675 O O . ALA A 1 83 ? -2.65 11.477 12.391 1 86.12 83 ALA A O 1
ATOM 676 N N . THR A 1 84 ? -4.125 9.852 12.727 1 91.94 84 THR A N 1
ATOM 677 C CA . THR A 1 84 ? -5.211 10.805 12.914 1 91.94 84 THR A CA 1
ATOM 678 C C . THR A 1 84 ? -5.691 10.805 14.367 1 91.94 84 THR A C 1
ATOM 680 O O . THR A 1 84 ? -6.359 11.742 14.805 1 91.94 84 THR A O 1
ATOM 683 N N . GLY A 1 85 ? -5.461 9.711 15.031 1 92.81 85 GLY A N 1
ATOM 684 C CA . GLY A 1 85 ? -6.008 9.531 16.375 1 92.81 85 GLY A CA 1
ATOM 685 C C . GLY A 1 85 ? -7.484 9.172 16.359 1 92.81 85 GLY A C 1
ATOM 686 O O . GLY A 1 85 ? -8.094 9 17.422 1 92.81 85 GLY A O 1
ATOM 687 N N . GLU A 1 86 ? -8.086 9.023 15.281 1 95.38 86 GLU A N 1
ATOM 688 C CA . GLU A 1 86 ? -9.508 8.695 15.164 1 95.38 86 GLU A CA 1
ATOM 689 C C . GLU A 1 86 ? -9.742 7.199 15.328 1 95.38 86 GLU A C 1
ATOM 691 O O . GLU A 1 86 ? -9.719 6.453 14.344 1 95.38 86 GLU A O 1
ATOM 696 N N . GLU A 1 87 ? -10.133 6.797 16.422 1 96.19 87 GLU A N 1
ATOM 697 C CA . GLU A 1 87 ? -10.242 5.383 16.781 1 96.19 87 GLU A CA 1
ATOM 698 C C . GLU A 1 87 ? -11.477 4.754 16.141 1 96.19 87 GLU A C 1
ATOM 700 O O . GLU A 1 87 ? -11.445 3.588 15.734 1 96.19 87 GLU A O 1
ATOM 705 N N . ASP A 1 88 ? -12.508 5.473 16.078 1 96.88 88 ASP A N 1
ATOM 706 C CA . ASP A 1 88 ? -13.758 4.926 15.562 1 96.88 88 ASP A CA 1
ATOM 707 C C . ASP A 1 88 ? -13.617 4.527 14.094 1 96.88 88 ASP A C 1
ATOM 709 O O . ASP A 1 88 ? -14 3.422 13.703 1 96.88 88 ASP A O 1
ATOM 713 N N . VAL A 1 89 ? -13.023 5.422 13.32 1 97 89 VAL A N 1
ATOM 714 C CA . VAL A 1 89 ? -12.828 5.148 11.898 1 97 89 VAL A CA 1
ATOM 715 C C . VAL A 1 89 ? -11.828 4.008 11.727 1 97 89 VAL A C 1
ATOM 717 O O . VAL A 1 89 ? -12.008 3.139 10.867 1 97 89 VAL A O 1
ATOM 720 N N . ALA A 1 90 ? -10.828 3.955 12.508 1 96.88 90 ALA A N 1
ATOM 721 C CA . ALA A 1 90 ? -9.836 2.885 12.445 1 96.88 90 ALA A CA 1
ATOM 722 C C . ALA A 1 90 ? -10.477 1.528 12.719 1 96.88 90 ALA A C 1
ATOM 724 O O . ALA A 1 90 ? -10.203 0.553 12.016 1 96.88 90 ALA A O 1
ATOM 725 N N . GLN A 1 91 ? -11.312 1.467 13.727 1 97.12 91 GLN A N 1
ATOM 726 C CA . GLN A 1 91 ? -12.016 0.232 14.062 1 97.12 91 GLN A CA 1
ATOM 727 C C . GLN A 1 91 ? -12.93 -0.204 12.914 1 97.12 91 GLN A C 1
ATOM 729 O O . GLN A 1 91 ? -13.055 -1.397 12.633 1 97.12 91 GLN A O 1
ATOM 734 N N . TRP A 1 92 ? -13.578 0.738 12.367 1 97.88 92 TRP A N 1
ATOM 735 C CA . TRP A 1 92 ? -14.438 0.442 11.219 1 97.88 92 TRP A CA 1
ATOM 736 C C . TRP A 1 92 ? -13.625 -0.181 10.086 1 97.88 92 TRP A C 1
ATOM 738 O O . TRP A 1 92 ? -14.062 -1.149 9.461 1 97.88 92 TRP A O 1
ATOM 748 N N . ILE A 1 93 ? -12.438 0.347 9.773 1 97.5 93 ILE A N 1
ATOM 749 C CA . ILE A 1 93 ? -11.57 -0.194 8.734 1 97.5 93 ILE A CA 1
ATOM 750 C C . ILE A 1 93 ? -11.234 -1.648 9.047 1 97.5 93 ILE A C 1
ATOM 752 O O . ILE A 1 93 ? -11.266 -2.506 8.164 1 97.5 93 ILE A O 1
ATOM 756 N N . GLU A 1 94 ? -10.914 -1.944 10.258 1 96.44 94 GLU A N 1
ATOM 757 C CA . GLU A 1 94 ? -10.602 -3.309 10.672 1 96.44 94 GLU A CA 1
ATOM 758 C C . GLU A 1 94 ? -11.805 -4.23 10.477 1 96.44 94 GLU A C 1
ATOM 760 O O . GLU A 1 94 ? -11.641 -5.398 10.117 1 96.44 94 GLU A O 1
ATOM 765 N N . GLN A 1 95 ? -12.953 -3.709 10.773 1 97.12 95 GLN A N 1
ATOM 766 C CA . GLN A 1 95 ? -14.172 -4.477 10.531 1 97.12 95 GLN A CA 1
ATOM 767 C C . GLN A 1 95 ? -14.352 -4.766 9.039 1 97.12 95 GLN A C 1
ATOM 769 O O . GLN A 1 95 ? -14.797 -5.852 8.664 1 97.12 95 GLN A O 1
ATOM 774 N N . MET A 1 96 ? -14.047 -3.775 8.234 1 97.44 96 MET A N 1
ATOM 775 C CA . MET A 1 96 ? -14.133 -3.975 6.793 1 97.44 96 MET A CA 1
ATOM 776 C C . MET A 1 96 ? -13.156 -5.047 6.332 1 97.44 96 MET A C 1
ATOM 778 O O . MET A 1 96 ? -13.453 -5.812 5.414 1 97.44 96 MET A O 1
ATOM 782 N N . ALA A 1 97 ? -11.953 -5.09 6.957 1 96.81 97 ALA A N 1
ATOM 783 C CA . ALA A 1 97 ? -10.992 -6.133 6.629 1 96.81 97 ALA A CA 1
ATOM 784 C C . ALA A 1 97 ? -11.562 -7.52 6.902 1 96.81 97 ALA A C 1
ATOM 786 O O . ALA A 1 97 ? -11.391 -8.445 6.102 1 96.81 97 ALA A O 1
ATOM 787 N N . GLU A 1 98 ? -12.289 -7.641 8 1 96.62 98 GLU A N 1
ATOM 788 C CA . GLU A 1 98 ? -12.922 -8.914 8.352 1 96.62 98 GLU A CA 1
ATOM 789 C C . GLU A 1 98 ? -14.023 -9.273 7.352 1 96.62 98 GLU A C 1
ATOM 791 O O . GLU A 1 98 ? -14.141 -10.43 6.945 1 96.62 98 GLU A O 1
ATOM 796 N N . GLU A 1 99 ? -14.789 -8.312 7.02 1 96.94 99 GLU A N 1
ATOM 797 C CA . GLU A 1 99 ? -15.828 -8.547 6.02 1 96.94 99 GLU A CA 1
ATOM 798 C C . GLU A 1 99 ? -15.219 -8.945 4.68 1 96.94 99 GLU A C 1
ATOM 800 O O . GLU A 1 99 ? -15.758 -9.789 3.969 1 96.94 99 GLU A O 1
ATOM 805 N N . PHE A 1 100 ? -14.141 -8.305 4.316 1 97.75 100 PHE A N 1
ATOM 806 C CA . PHE A 1 100 ? -13.43 -8.664 3.09 1 97.75 100 PHE A CA 1
ATOM 807 C C . PHE A 1 100 ? -13.008 -10.125 3.115 1 97.75 100 PHE A C 1
ATOM 809 O O . PHE A 1 100 ? -13.125 -10.836 2.113 1 97.75 100 PHE A O 1
ATOM 816 N N . ALA A 1 101 ? -12.477 -10.547 4.223 1 96.31 101 ALA A N 1
ATOM 817 C CA . ALA A 1 101 ? -12.031 -11.93 4.348 1 96.31 101 ALA A CA 1
ATOM 818 C C . ALA A 1 101 ? -13.172 -12.906 4.066 1 96.31 101 ALA A C 1
ATOM 820 O O . ALA A 1 101 ? -12.969 -13.945 3.445 1 96.31 101 ALA A O 1
ATOM 821 N N . ILE A 1 102 ? -14.336 -12.57 4.477 1 95.75 102 ILE A N 1
ATOM 822 C CA . ILE A 1 102 ? -15.523 -13.398 4.273 1 95.75 102 ILE A CA 1
ATOM 823 C C . ILE A 1 102 ? -15.938 -13.344 2.805 1 95.75 102 ILE A C 1
ATOM 825 O O . ILE A 1 102 ? -16.109 -14.383 2.164 1 95.75 102 ILE A O 1
ATOM 829 N N . LYS A 1 103 ? -16.047 -12.203 2.277 1 95.88 103 LYS A N 1
ATOM 830 C CA . LYS A 1 103 ? -16.531 -12.016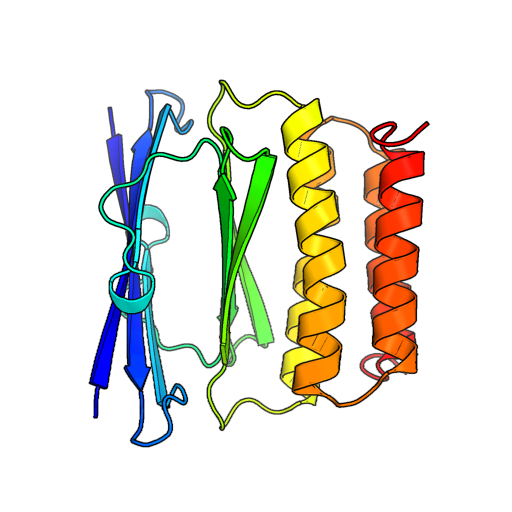 0.914 1 95.88 103 LYS A CA 1
ATOM 831 C C . LYS A 1 103 ? -15.57 -12.625 -0.102 1 95.88 103 LYS A C 1
ATOM 833 O O . LYS A 1 103 ? -15.992 -13.094 -1.16 1 95.88 103 LYS A O 1
ATOM 838 N N . SER A 1 104 ? -14.273 -12.641 0.215 1 94.94 104 SER A N 1
ATOM 839 C CA . SER A 1 104 ? -13.266 -13.164 -0.704 1 94.94 104 SER A CA 1
ATOM 840 C C . SER A 1 104 ? -13 -14.641 -0.453 1 94.94 104 SER A C 1
ATOM 842 O O . SER A 1 104 ? -12.125 -15.234 -1.089 1 94.94 104 SER A O 1
ATOM 844 N N . ALA A 1 105 ? -13.656 -15.25 0.532 1 92 105 ALA A N 1
ATOM 845 C CA . ALA A 1 105 ? -13.617 -16.688 0.836 1 92 105 ALA A CA 1
ATOM 846 C C . ALA A 1 105 ? -12.25 -17.094 1.374 1 92 105 ALA A C 1
ATOM 848 O O . ALA A 1 105 ? -11.789 -18.203 1.122 1 92 105 ALA A O 1
ATOM 849 N N . ILE A 1 106 ? -11.539 -16.125 2.002 1 89.38 106 ILE A N 1
ATOM 850 C CA . ILE A 1 106 ? -10.305 -16.438 2.719 1 89.38 106 ILE A CA 1
ATOM 851 C C . ILE A 1 106 ? -10.633 -17.062 4.07 1 89.38 106 ILE A C 1
ATOM 853 O O . ILE A 1 106 ? -9.891 -17.906 4.566 1 89.38 106 ILE A O 1
ATOM 857 N N . LYS A 1 107 ? -11.664 -16.453 4.719 1 80.69 107 LYS A N 1
ATOM 858 C CA . LYS A 1 107 ? -12.164 -16.938 6.004 1 80.69 107 LYS A CA 1
ATOM 859 C C . LYS A 1 107 ? -13.555 -17.531 5.863 1 80.69 107 LYS A C 1
ATOM 861 O O . LYS A 1 107 ? -14.375 -17.047 5.078 1 80.69 107 LYS A O 1
ATOM 866 N N . MET A 1 108 ? -13.672 -18.828 6.402 1 66.94 108 MET A N 1
ATOM 867 C CA . MET A 1 108 ? -14.961 -19.516 6.426 1 66.94 108 MET A CA 1
ATOM 868 C C . MET A 1 108 ? -15.812 -19.031 7.602 1 66.94 108 MET A C 1
ATOM 870 O O . MET A 1 108 ? -15.273 -18.656 8.641 1 66.94 108 MET A O 1
ATOM 874 N N . MET B 1 1 ? 15.109 -10.789 -20.875 1 77.06 1 MET B N 1
ATOM 875 C CA . MET B 1 1 ? 14.578 -10.391 -19.562 1 77.06 1 MET B CA 1
ATOM 876 C C . MET B 1 1 ? 14.93 -8.938 -19.266 1 77.06 1 MET B C 1
ATOM 878 O O . MET B 1 1 ? 16.047 -8.5 -19.516 1 77.06 1 MET B O 1
ATOM 882 N N . ARG B 1 2 ? 13.828 -8.211 -18.953 1 88.56 2 ARG B N 1
ATOM 883 C CA . ARG B 1 2 ? 14.07 -6.816 -18.625 1 88.56 2 ARG B CA 1
ATOM 884 C C . ARG B 1 2 ? 14.109 -6.613 -17.109 1 88.56 2 ARG B C 1
ATOM 886 O O . ARG B 1 2 ? 13.344 -7.242 -16.375 1 88.56 2 ARG B O 1
ATOM 893 N N . LYS B 1 3 ? 15.141 -5.824 -16.672 1 93.12 3 LYS B N 1
ATOM 894 C CA . LYS B 1 3 ? 15.258 -5.52 -15.25 1 93.12 3 LYS B CA 1
ATOM 895 C C . LYS B 1 3 ? 14.914 -4.062 -14.969 1 93.12 3 LYS B C 1
ATOM 897 O O . LYS B 1 3 ? 15.258 -3.176 -15.758 1 93.12 3 LYS B O 1
ATOM 902 N N . THR B 1 4 ? 14.195 -3.811 -13.93 1 93.5 4 THR B N 1
ATOM 903 C CA . THR B 1 4 ? 13.859 -2.461 -13.492 1 93.5 4 THR B CA 1
ATOM 904 C C . THR B 1 4 ? 13.977 -2.34 -11.977 1 93.5 4 THR B C 1
ATOM 906 O O . THR B 1 4 ? 14.031 -3.35 -11.266 1 93.5 4 THR B O 1
ATOM 909 N N . GLN B 1 5 ? 14.102 -1.131 -11.531 1 95.69 5 GLN B N 1
ATOM 910 C CA . GLN B 1 5 ? 14.32 -0.903 -10.102 1 95.69 5 GLN B CA 1
ATOM 911 C C . GLN B 1 5 ? 13.5 0.282 -9.602 1 95.69 5 GLN B C 1
ATOM 913 O O . GLN B 1 5 ? 13.375 1.296 -10.297 1 95.69 5 GLN B O 1
ATOM 918 N N . ILE B 1 6 ? 12.945 0.119 -8.469 1 96.44 6 ILE B N 1
ATOM 919 C CA . ILE B 1 6 ? 12.312 1.201 -7.727 1 96.44 6 ILE B CA 1
ATOM 920 C C . ILE B 1 6 ? 13.125 1.508 -6.473 1 96.44 6 ILE B C 1
ATOM 922 O O . ILE B 1 6 ? 13.523 0.596 -5.742 1 96.44 6 ILE B O 1
ATOM 926 N N . THR B 1 7 ? 13.414 2.732 -6.246 1 96.81 7 THR B N 1
ATOM 927 C CA . THR B 1 7 ? 14.172 3.121 -5.062 1 96.81 7 THR B CA 1
ATOM 928 C C . THR B 1 7 ? 13.453 4.23 -4.301 1 96.81 7 THR B C 1
ATOM 930 O O . THR B 1 7 ? 12.906 5.152 -4.906 1 96.81 7 THR B O 1
ATOM 933 N N . ILE B 1 8 ? 13.461 4.098 -3.059 1 96.56 8 ILE B N 1
ATOM 934 C CA . ILE B 1 8 ? 12.938 5.117 -2.154 1 96.56 8 ILE B CA 1
ATOM 935 C C . ILE B 1 8 ? 14.023 5.555 -1.184 1 96.56 8 ILE B C 1
ATOM 937 O O . ILE B 1 8 ? 14.531 4.746 -0.401 1 96.56 8 ILE B O 1
ATOM 941 N N . ASP B 1 9 ? 14.359 6.754 -1.266 1 96.75 9 ASP B N 1
ATOM 942 C CA . ASP B 1 9 ? 15.344 7.336 -0.353 1 96.75 9 ASP B CA 1
ATOM 943 C C . ASP B 1 9 ? 14.656 8.156 0.738 1 96.75 9 ASP B C 1
ATOM 945 O O . ASP B 1 9 ? 13.82 9.016 0.446 1 96.75 9 ASP B O 1
ATOM 949 N N . VAL B 1 10 ? 15.047 7.918 1.978 1 95.88 10 VAL B N 1
ATOM 950 C CA . VAL B 1 10 ? 14.398 8.578 3.109 1 95.88 10 VAL B CA 1
ATOM 951 C C . VAL B 1 10 ? 15.453 9.25 3.984 1 95.88 10 VAL B C 1
ATOM 953 O O . VAL B 1 10 ? 16.469 8.641 4.324 1 95.88 10 VAL B O 1
ATOM 956 N N . GLU B 1 11 ? 15.258 10.484 4.203 1 95.44 11 GLU B N 1
ATOM 957 C CA . GLU B 1 11 ? 16.047 11.195 5.203 1 95.44 11 GLU B CA 1
ATOM 958 C C . GLU B 1 11 ? 15.266 11.359 6.504 1 95.44 11 GLU B C 1
ATOM 960 O O . GLU B 1 11 ? 14.156 11.883 6.504 1 95.44 11 GLU B O 1
ATOM 965 N N . LEU B 1 12 ? 15.867 10.914 7.586 1 93.06 12 LEU B N 1
ATOM 966 C CA . LEU B 1 12 ? 15.211 10.945 8.883 1 93.06 12 LEU B CA 1
ATOM 967 C C . LEU B 1 12 ? 15.852 11.992 9.789 1 93.06 12 LEU B C 1
ATOM 969 O O . LEU B 1 12 ? 17.062 12.234 9.711 1 93.06 12 LEU B O 1
ATOM 973 N N . ASP B 1 13 ? 15.039 12.578 10.594 1 91.44 13 ASP B N 1
ATOM 974 C CA . ASP B 1 13 ? 15.57 13.531 11.57 1 91.44 13 ASP B CA 1
ATOM 975 C C . ASP B 1 13 ? 16.031 12.812 12.836 1 91.44 13 ASP B C 1
ATOM 977 O O . ASP B 1 13 ? 16.188 11.594 12.844 1 91.44 13 ASP B O 1
ATOM 981 N N . GLU B 1 14 ? 16.344 13.555 13.867 1 89.69 14 GLU B N 1
ATOM 982 C CA . GLU B 1 14 ? 16.906 13.023 15.102 1 89.69 14 GLU B CA 1
ATOM 983 C C . GLU B 1 14 ? 15.93 12.109 15.82 1 89.69 14 GLU B C 1
ATOM 985 O O . GLU B 1 14 ? 16.328 11.219 16.578 1 89.69 14 GLU B O 1
ATOM 990 N N . ASN B 1 15 ? 14.648 12.25 15.633 1 87.5 15 ASN B N 1
ATOM 991 C CA . ASN B 1 15 ? 13.609 11.445 16.266 1 87.5 15 ASN B CA 1
ATOM 992 C C . ASN B 1 15 ? 13.133 10.312 15.352 1 87.5 15 ASN B C 1
ATOM 994 O O . ASN B 1 15 ? 12.086 9.711 15.594 1 87.5 15 ASN B O 1
ATOM 998 N N . HIS B 1 16 ? 13.781 10.07 14.227 1 85.38 16 HIS B N 1
ATOM 999 C CA . HIS B 1 16 ? 13.484 9.008 13.273 1 85.38 16 HIS B CA 1
ATOM 1000 C C . HIS B 1 16 ? 12.211 9.297 12.492 1 85.38 16 HIS B C 1
ATOM 1002 O O . HIS B 1 16 ? 11.492 8.375 12.102 1 85.38 16 HIS B O 1
ATOM 1008 N N . ILE B 1 17 ? 11.969 10.547 12.344 1 88.25 17 ILE B N 1
ATOM 1009 C CA . ILE B 1 17 ? 10.828 10.977 11.547 1 88.25 17 ILE B CA 1
ATOM 1010 C C . ILE B 1 17 ? 11.297 11.367 10.141 1 88.25 17 ILE B C 1
ATOM 1012 O O . ILE B 1 17 ? 12.273 12.094 9.992 1 88.25 17 ILE B O 1
ATOM 1016 N N . PRO B 1 18 ? 10.57 10.891 9.219 1 93.12 18 PRO B N 1
ATOM 1017 C CA . PRO B 1 18 ? 10.961 11.258 7.852 1 93.12 18 PRO B CA 1
ATOM 1018 C C . PRO B 1 18 ? 10.883 12.758 7.594 1 93.12 18 PRO B C 1
ATOM 1020 O O . PRO B 1 18 ? 9.852 13.383 7.863 1 93.12 18 PRO B O 1
ATOM 1023 N N . GLU B 1 19 ? 11.945 13.328 7.137 1 94.19 19 GLU B N 1
ATOM 1024 C CA . GLU B 1 19 ? 11.992 14.727 6.73 1 94.19 19 GLU B CA 1
ATOM 1025 C C . GLU B 1 19 ? 11.828 14.867 5.219 1 94.19 19 GLU B C 1
ATOM 1027 O O . GLU B 1 19 ? 11.102 15.742 4.746 1 94.19 19 GLU B O 1
ATOM 1032 N N . THR B 1 20 ? 12.578 14.031 4.535 1 95.25 20 THR B N 1
ATOM 1033 C CA . THR B 1 20 ? 12.477 14.031 3.08 1 95.25 20 THR B CA 1
ATOM 1034 C C . THR B 1 20 ? 12.367 12.602 2.547 1 95.25 20 THR B C 1
ATOM 1036 O O . THR B 1 20 ? 13.062 11.703 3.029 1 95.25 20 THR B O 1
ATOM 1039 N N . ILE B 1 21 ? 11.492 12.422 1.666 1 96.5 21 ILE B N 1
ATOM 1040 C CA . ILE B 1 21 ? 11.352 11.156 0.948 1 96.5 21 ILE B CA 1
ATOM 1041 C C . ILE B 1 21 ? 11.43 11.414 -0.557 1 96.5 21 ILE B C 1
ATOM 1043 O O . ILE B 1 21 ? 10.727 12.266 -1.09 1 96.5 21 ILE B O 1
ATOM 1047 N N . THR B 1 22 ? 12.305 10.727 -1.2 1 96.81 22 THR B N 1
ATOM 1048 C CA . THR B 1 22 ? 12.391 10.758 -2.656 1 96.81 22 THR B CA 1
ATOM 1049 C C . THR B 1 22 ? 12.328 9.352 -3.238 1 96.81 22 THR B C 1
ATOM 1051 O O . THR B 1 22 ? 12.75 8.391 -2.598 1 96.81 22 THR B O 1
ATOM 1054 N N . TRP B 1 23 ? 11.773 9.328 -4.391 1 96.31 23 TRP B N 1
ATOM 1055 C CA . TRP B 1 23 ? 11.656 7.988 -4.965 1 96.31 23 TRP B CA 1
ATOM 1056 C C . TRP B 1 23 ? 11.977 8.008 -6.457 1 96.31 23 TRP B C 1
ATOM 1058 O O . TRP B 1 23 ? 11.898 9.062 -7.098 1 96.31 23 TRP B O 1
ATOM 1068 N N . ASN B 1 24 ? 12.43 6.859 -6.867 1 95.94 24 ASN B N 1
ATOM 1069 C CA . ASN B 1 24 ? 12.773 6.605 -8.258 1 95.94 24 ASN B CA 1
ATOM 1070 C C . ASN B 1 24 ? 12.133 5.312 -8.766 1 95.94 24 ASN B C 1
ATOM 1072 O O . ASN B 1 24 ? 12.109 4.309 -8.055 1 95.94 24 ASN B O 1
ATOM 1076 N N . ALA B 1 25 ? 11.539 5.461 -9.953 1 92.94 25 ALA B N 1
ATOM 1077 C CA . ALA B 1 25 ? 11.023 4.285 -10.648 1 92.94 25 ALA B CA 1
ATOM 1078 C C . ALA B 1 25 ? 11.453 4.285 -12.117 1 92.94 25 ALA B C 1
ATOM 1080 O O . ALA B 1 25 ? 10.859 4.992 -12.938 1 92.94 25 ALA B O 1
ATOM 1081 N N . GLN B 1 26 ? 12.289 3.457 -12.398 1 86.94 26 GLN B N 1
ATOM 1082 C CA . GLN B 1 26 ? 12.891 3.465 -13.727 1 86.94 26 GLN B CA 1
ATOM 1083 C C . GLN B 1 26 ? 11.836 3.271 -14.812 1 86.94 26 GLN B C 1
ATOM 1085 O O . GLN B 1 26 ? 11.734 4.074 -15.742 1 86.94 26 GLN B O 1
ATOM 1090 N N . ASP B 1 27 ? 11.047 2.246 -14.766 1 83.81 27 ASP B N 1
ATOM 1091 C CA . ASP B 1 27 ? 10.055 1.944 -15.797 1 83.81 27 ASP B CA 1
ATOM 1092 C C . ASP B 1 27 ? 8.898 2.939 -15.75 1 83.81 27 ASP B C 1
ATOM 1094 O O . ASP B 1 27 ? 8.18 3.109 -16.734 1 83.81 27 ASP B O 1
ATOM 1098 N N . GLY B 1 28 ? 8.68 3.598 -14.625 1 80.69 28 GLY B N 1
ATOM 1099 C CA . GLY B 1 28 ? 7.641 4.605 -14.508 1 80.69 28 GLY B CA 1
ATOM 1100 C C . GLY B 1 28 ? 8.07 5.969 -15.016 1 80.69 28 GLY B C 1
ATOM 1101 O O . GLY B 1 28 ? 7.246 6.875 -15.156 1 80.69 28 GLY B O 1
ATOM 1102 N N . GLY B 1 29 ? 9.344 6.086 -15.25 1 84.75 29 GLY B N 1
ATOM 1103 C CA . GLY B 1 29 ? 9.875 7.359 -15.711 1 84.75 29 GLY B CA 1
ATOM 1104 C C . GLY B 1 29 ? 10.016 8.383 -14.602 1 84.75 29 GLY B C 1
ATOM 1105 O O . GLY B 1 29 ? 9.953 9.586 -14.852 1 84.75 29 GLY B O 1
ATOM 1106 N N . VAL B 1 30 ? 9.961 7.969 -13.43 1 88.81 30 VAL B N 1
ATOM 1107 C CA . VAL B 1 30 ? 10.094 8.852 -12.281 1 88.81 30 VAL B CA 1
ATOM 1108 C C . VAL B 1 30 ? 11.539 8.859 -11.797 1 88.81 30 VAL B C 1
ATOM 1110 O O . VAL B 1 30 ? 12.125 7.797 -11.555 1 88.81 30 VAL B O 1
ATOM 1113 N N . GLU B 1 31 ? 12.141 10.078 -11.68 1 91.62 31 GLU B N 1
ATOM 1114 C CA . GLU B 1 31 ? 13.516 10.203 -11.203 1 91.62 31 GLU B CA 1
ATOM 1115 C C . GLU B 1 31 ? 13.594 11.141 -10 1 91.62 31 GLU B C 1
ATOM 1117 O O . GLU B 1 31 ? 13.438 12.359 -10.141 1 91.62 31 GLU B O 1
ATOM 1122 N N . LYS B 1 32 ? 13.945 10.578 -8.859 1 92.25 32 LYS B N 1
ATOM 1123 C CA . LYS B 1 32 ? 14.172 11.273 -7.598 1 92.25 32 LYS B CA 1
ATOM 1124 C C . LYS B 1 32 ? 13.078 12.297 -7.32 1 92.25 32 LYS B C 1
ATOM 1126 O O . LYS B 1 32 ? 13.359 13.445 -6.988 1 92.25 32 LYS B O 1
ATOM 1131 N N . GLU B 1 33 ? 11.906 11.812 -7.508 1 94.94 33 GLU B N 1
ATOM 1132 C CA . GLU B 1 33 ? 10.773 12.695 -7.23 1 94.94 33 GLU B CA 1
ATOM 1133 C C . GLU B 1 33 ? 10.453 12.719 -5.738 1 94.94 33 GLU B C 1
ATOM 1135 O O . GLU B 1 33 ? 10.492 11.688 -5.07 1 94.94 33 GLU B O 1
ATOM 1140 N N . GLU B 1 34 ? 10.188 13.945 -5.309 1 95.44 34 GLU B N 1
ATOM 1141 C CA . GLU B 1 34 ? 9.867 14.086 -3.891 1 95.44 34 GLU B CA 1
ATOM 1142 C C . GLU B 1 34 ? 8.414 13.695 -3.613 1 95.44 34 GLU B C 1
ATOM 1144 O O . GLU B 1 34 ? 7.543 13.891 -4.461 1 95.44 34 GLU B O 1
ATOM 1149 N N . THR B 1 35 ? 8.227 13.141 -2.436 1 96.88 35 THR B N 1
ATOM 1150 C CA . THR B 1 35 ? 6.879 12.812 -1.98 1 96.88 35 THR B CA 1
ATOM 1151 C C . THR B 1 35 ? 6.754 13.016 -0.473 1 96.88 35 THR B C 1
ATOM 1153 O O . THR B 1 35 ? 7.738 12.898 0.259 1 96.88 35 THR B O 1
ATOM 1156 N N . LYS B 1 36 ? 5.578 13.344 -0.01 1 95.12 36 LYS B N 1
ATOM 1157 C CA . LYS B 1 36 ? 5.344 13.531 1.419 1 95.12 36 LYS B CA 1
ATOM 1158 C C . LYS B 1 36 ? 4.961 12.211 2.09 1 95.12 36 LYS B C 1
ATOM 1160 O O . LYS B 1 36 ? 4.969 12.109 3.318 1 95.12 36 LYS B O 1
ATOM 1165 N N . ALA B 1 37 ? 4.633 11.227 1.217 1 95.81 37 ALA B N 1
ATOM 1166 C CA . ALA B 1 37 ? 4.219 9.953 1.812 1 95.81 37 ALA B CA 1
ATOM 1167 C C . ALA B 1 37 ? 4.406 8.805 0.833 1 95.81 37 ALA B C 1
ATOM 1169 O O . ALA B 1 37 ? 4.246 8.977 -0.378 1 95.81 37 ALA B O 1
ATOM 1170 N N . THR B 1 38 ? 4.727 7.66 1.358 1 96.56 38 THR B N 1
ATOM 1171 C CA . THR B 1 38 ? 4.773 6.41 0.606 1 96.56 38 THR B CA 1
ATOM 1172 C C . THR B 1 38 ? 4.387 5.23 1.493 1 96.56 38 THR B C 1
ATOM 1174 O O . THR B 1 38 ? 4.723 5.199 2.678 1 96.56 38 THR B O 1
ATOM 1177 N N . MET B 1 39 ? 3.602 4.352 0.977 1 95.94 39 MET B N 1
ATOM 1178 C CA . MET B 1 39 ? 3.25 3.096 1.634 1 95.94 39 MET B CA 1
ATOM 1179 C C . MET B 1 39 ? 3.697 1.9 0.799 1 95.94 39 MET B C 1
ATOM 1181 O O . MET B 1 39 ? 3.326 1.781 -0.37 1 95.94 39 MET B O 1
ATOM 1185 N N . ILE B 1 40 ? 4.5 1.053 1.465 1 96 40 ILE B N 1
ATOM 1186 C CA . ILE B 1 40 ? 5.043 -0.112 0.774 1 96 40 ILE B CA 1
ATOM 1187 C C . ILE B 1 40 ? 4.613 -1.387 1.499 1 96 40 ILE B C 1
ATOM 1189 O O . ILE B 1 40 ? 4.746 -1.487 2.721 1 96 40 ILE B O 1
ATOM 1193 N N . SER B 1 41 ? 4.086 -2.305 0.81 1 96.56 41 SER B N 1
ATOM 1194 C CA . SER B 1 41 ? 3.713 -3.609 1.347 1 96.56 41 SER B CA 1
ATOM 1195 C C . SER B 1 41 ? 4.395 -4.738 0.579 1 96.56 41 SER B C 1
ATOM 1197 O O . SER B 1 41 ? 4.383 -4.75 -0.654 1 96.56 41 SER B O 1
ATOM 1199 N N . VAL B 1 42 ? 4.988 -5.59 1.329 1 96.19 42 VAL B N 1
ATOM 1200 C CA . VAL B 1 42 ? 5.691 -6.719 0.728 1 96.19 42 VAL B CA 1
ATOM 1201 C C . VAL B 1 42 ? 5.16 -8.023 1.302 1 96.19 42 VAL B C 1
ATOM 1203 O O . VAL B 1 42 ? 5.008 -8.164 2.518 1 96.19 42 VAL B O 1
ATOM 1206 N N . TRP B 1 43 ? 4.949 -8.953 0.428 1 96.94 43 TRP B N 1
ATOM 1207 C CA . TRP B 1 43 ? 4.406 -10.234 0.862 1 96.94 43 TRP B CA 1
ATOM 1208 C C . TRP B 1 43 ? 5.523 -11.188 1.281 1 96.94 43 TRP B C 1
ATOM 1210 O O . TRP B 1 43 ? 6.453 -11.438 0.512 1 96.94 43 TRP B O 1
ATOM 1220 N N . ASP B 1 44 ? 5.477 -11.633 2.516 1 94.38 44 ASP B N 1
ATOM 1221 C CA . ASP B 1 44 ? 6.344 -12.703 2.992 1 94.38 44 ASP B CA 1
ATOM 1222 C C . ASP B 1 44 ? 5.664 -14.07 2.865 1 94.38 44 ASP B C 1
ATOM 1224 O O . ASP B 1 44 ? 4.863 -14.445 3.721 1 94.38 44 ASP B O 1
ATOM 1228 N N . GLU B 1 45 ? 5.988 -14.805 1.908 1 91.19 45 GLU B N 1
ATOM 1229 C CA . GLU B 1 45 ? 5.312 -16.062 1.609 1 91.19 45 GLU B CA 1
ATOM 1230 C C . GLU B 1 45 ? 5.555 -17.094 2.711 1 91.19 45 GLU B C 1
ATOM 1232 O O . GLU B 1 45 ? 4.66 -17.875 3.047 1 91.19 45 GLU B O 1
ATOM 1237 N N . LYS B 1 46 ? 6.715 -17.156 3.184 1 91.38 46 LYS B N 1
ATOM 1238 C CA . LYS B 1 46 ? 7.062 -18.141 4.203 1 91.38 46 LYS B CA 1
ATOM 1239 C C . LYS B 1 46 ? 6.23 -17.938 5.469 1 91.38 46 LYS B C 1
ATOM 1241 O O . LYS B 1 46 ? 5.672 -18.891 6.012 1 91.38 46 LYS B O 1
ATOM 1246 N N . ALA B 1 47 ? 6.117 -16.703 5.871 1 92.94 47 ALA B N 1
ATOM 1247 C CA . ALA B 1 47 ? 5.387 -16.391 7.102 1 92.94 47 ALA B CA 1
ATOM 1248 C C . ALA B 1 47 ? 3.906 -16.172 6.82 1 92.94 47 ALA B C 1
ATOM 1250 O O . ALA B 1 47 ? 3.096 -16.078 7.746 1 92.94 47 ALA B O 1
ATOM 1251 N N . MET B 1 48 ? 3.572 -16.031 5.547 1 93.31 48 MET B N 1
ATOM 1252 C CA . MET B 1 48 ? 2.209 -15.719 5.129 1 93.31 48 MET B CA 1
ATOM 1253 C C . MET B 1 48 ? 1.712 -14.438 5.801 1 93.31 48 MET B C 1
ATOM 1255 O O . MET B 1 48 ? 0.635 -14.43 6.402 1 93.31 48 MET B O 1
ATOM 1259 N N . GLU B 1 49 ? 2.57 -13.422 5.672 1 95.12 49 GLU B N 1
ATOM 1260 C CA . GLU B 1 49 ? 2.248 -12.117 6.238 1 95.12 49 GLU B CA 1
ATOM 1261 C C . GLU B 1 49 ? 2.67 -10.984 5.301 1 95.12 49 GLU B C 1
ATOM 1263 O O . GLU B 1 49 ? 3.615 -11.141 4.523 1 95.12 49 GLU B O 1
ATOM 1268 N N . ALA B 1 50 ? 1.922 -9.953 5.43 1 95.44 50 ALA B N 1
ATOM 1269 C CA . ALA B 1 50 ? 2.305 -8.734 4.719 1 95.44 50 ALA B CA 1
ATOM 1270 C C . ALA B 1 50 ? 3.217 -7.859 5.578 1 95.44 50 ALA B C 1
ATOM 1272 O O . ALA B 1 50 ? 2.85 -7.477 6.691 1 95.44 50 ALA B O 1
ATOM 1273 N N . LEU B 1 51 ? 4.402 -7.621 5.059 1 94.19 51 LEU B N 1
ATOM 1274 C CA . LEU B 1 51 ? 5.273 -6.633 5.688 1 94.19 51 LEU B CA 1
ATOM 1275 C C . LEU B 1 51 ? 4.938 -5.227 5.203 1 94.19 51 LEU B C 1
ATOM 1277 O O . LEU B 1 51 ? 4.652 -5.023 4.02 1 94.19 51 LEU B O 1
ATOM 1281 N N . ARG B 1 52 ? 4.965 -4.297 6.121 1 92.94 52 ARG B N 1
ATOM 1282 C CA . ARG B 1 52 ? 4.531 -2.955 5.742 1 92.94 52 ARG B CA 1
ATOM 1283 C C . ARG B 1 52 ? 5.543 -1.905 6.188 1 92.94 52 ARG B C 1
ATOM 1285 O O . ARG B 1 52 ? 6.129 -2.018 7.266 1 92.94 52 ARG B O 1
ATOM 1292 N N . ILE B 1 53 ? 5.785 -0.986 5.293 1 91.38 53 ILE B N 1
ATOM 1293 C CA . ILE B 1 53 ? 6.547 0.228 5.57 1 91.38 53 ILE B CA 1
ATOM 1294 C C . ILE B 1 53 ? 5.723 1.453 5.176 1 91.38 53 ILE B C 1
ATOM 1296 O O . ILE B 1 53 ? 5.586 1.76 3.988 1 91.38 53 ILE B O 1
ATOM 1300 N N . ASP B 1 54 ? 5.164 2.051 6.113 1 92.31 54 ASP B N 1
ATOM 1301 C CA . ASP B 1 54 ? 4.383 3.264 5.898 1 92.31 54 ASP B CA 1
ATOM 1302 C C . ASP B 1 54 ? 5.141 4.5 6.371 1 92.31 54 ASP B C 1
ATOM 1304 O O . ASP B 1 54 ? 5.41 4.652 7.562 1 92.31 54 ASP B O 1
ATOM 1308 N N . LEU B 1 55 ? 5.418 5.398 5.453 1 91.44 55 LEU B N 1
ATOM 1309 C CA . LEU B 1 55 ? 6.215 6.578 5.77 1 91.44 55 LEU B CA 1
ATOM 1310 C C . LEU B 1 55 ? 5.465 7.852 5.406 1 91.44 55 LEU B C 1
ATOM 1312 O O . LEU B 1 55 ? 4.863 7.941 4.336 1 91.44 55 LEU B O 1
ATOM 1316 N N . TRP B 1 56 ? 5.504 8.82 6.293 1 91.25 56 TRP B N 1
ATOM 1317 C CA . TRP B 1 56 ? 4.98 10.156 6.047 1 91.25 56 TRP B CA 1
ATOM 1318 C C . TRP B 1 56 ? 5.906 11.219 6.629 1 91.25 56 TRP B C 1
ATOM 1320 O O . TRP B 1 56 ? 6.516 11.008 7.68 1 91.25 56 TRP B O 1
ATOM 1330 N N . THR B 1 57 ? 5.98 12.242 5.883 1 93.38 57 THR B N 1
ATOM 1331 C CA . THR B 1 57 ? 6.738 13.359 6.43 1 93.38 57 THR B CA 1
ATOM 1332 C C . THR B 1 57 ? 5.902 14.141 7.441 1 93.38 57 THR B C 1
ATOM 1334 O O . THR B 1 57 ? 4.676 14.031 7.449 1 93.38 57 THR B O 1
ATOM 1337 N N . LYS B 1 58 ? 6.488 14.953 8.273 1 88 58 LYS B N 1
ATOM 1338 C CA . LYS B 1 58 ? 5.805 15.766 9.281 1 88 58 LYS B CA 1
ATOM 1339 C C . LYS B 1 58 ? 4.941 16.844 8.625 1 88 58 LYS B C 1
ATOM 1341 O O . LYS B 1 58 ? 3.982 17.328 9.227 1 88 58 LYS B O 1
ATOM 1346 N N . GLU B 1 59 ? 5.258 17.156 7.41 1 89.44 59 GLU B N 1
ATOM 1347 C CA . GLU B 1 59 ? 4.574 18.25 6.715 1 89.44 59 GLU B CA 1
ATOM 1348 C C . GLU B 1 59 ? 3.285 17.766 6.062 1 89.44 59 GLU B C 1
ATOM 1350 O O . GLU B 1 59 ? 2.465 18.562 5.617 1 89.44 59 GLU B O 1
ATOM 1355 N N . MET B 1 60 ? 3.088 16.5 5.945 1 91.19 60 MET B N 1
ATOM 1356 C CA . MET B 1 60 ? 1.874 15.992 5.309 1 91.19 60 MET B CA 1
ATOM 1357 C C . MET B 1 60 ? 0.647 16.281 6.164 1 91.19 60 MET B C 1
ATOM 1359 O O . MET B 1 60 ? 0.523 15.773 7.277 1 91.19 60 MET B O 1
ATOM 1363 N N . PRO B 1 61 ? -0.292 17.031 5.637 1 92.38 61 PRO B N 1
ATOM 1364 C CA . PRO B 1 61 ? -1.508 17.328 6.402 1 92.38 61 PRO B CA 1
ATOM 1365 C C . PRO B 1 61 ? -2.395 16.094 6.586 1 92.38 61 PRO B C 1
ATOM 1367 O O . PRO B 1 61 ? -2.494 15.258 5.68 1 92.38 61 PRO B O 1
ATOM 1370 N N . VAL B 1 62 ? -3.061 16.109 7.691 1 91.94 62 VAL B N 1
ATOM 1371 C CA . VAL B 1 62 ? -3.896 14.969 8.062 1 91.94 62 VAL B CA 1
ATOM 1372 C C . VAL B 1 62 ? -4.98 14.758 7.004 1 91.94 62 VAL B C 1
ATOM 1374 O O . VAL B 1 62 ? -5.305 13.617 6.664 1 91.94 62 VAL B O 1
ATOM 1377 N N . ASP B 1 63 ? -5.484 15.828 6.469 1 92.94 63 ASP B N 1
ATOM 1378 C CA . ASP B 1 63 ? -6.512 15.711 5.441 1 92.94 63 ASP B CA 1
ATOM 1379 C C . ASP B 1 63 ? -5.965 15.016 4.191 1 92.94 63 ASP B C 1
ATOM 1381 O O . ASP B 1 63 ? -6.66 14.219 3.566 1 92.94 63 ASP B O 1
ATOM 1385 N N . GLN B 1 64 ? -4.773 15.305 3.836 1 94 64 GLN B N 1
ATOM 1386 C CA . GLN B 1 64 ? -4.152 14.664 2.684 1 94 64 GLN B CA 1
ATOM 1387 C C . GLN B 1 64 ? -3.844 13.195 2.969 1 94 64 GLN B C 1
ATOM 1389 O O . GLN B 1 64 ? -3.928 12.352 2.074 1 94 64 GLN B O 1
ATOM 1394 N N . MET B 1 65 ? -3.492 12.914 4.195 1 94.75 65 MET B N 1
ATOM 1395 C CA . MET B 1 65 ? -3.301 11.523 4.586 1 94.75 65 MET B CA 1
ATOM 1396 C C . MET B 1 65 ? -4.586 10.719 4.402 1 94.75 65 MET B C 1
ATOM 1398 O O . MET B 1 65 ? -4.562 9.625 3.842 1 94.75 65 MET B O 1
ATOM 1402 N N . LYS B 1 66 ? -5.641 11.32 4.824 1 95.88 66 LYS B N 1
ATOM 1403 C CA . LYS B 1 66 ? -6.934 10.664 4.668 1 95.88 66 LYS B CA 1
ATOM 1404 C C . LYS B 1 66 ? -7.27 10.453 3.193 1 95.88 66 LYS B C 1
ATOM 1406 O O . LYS B 1 66 ? -7.746 9.391 2.803 1 95.88 66 LYS B O 1
ATOM 1411 N N . MET B 1 67 ? -6.953 11.383 2.432 1 95.44 67 MET B N 1
ATOM 1412 C CA . MET B 1 67 ? -7.18 11.266 0.994 1 95.44 67 MET B CA 1
ATOM 1413 C C . MET B 1 67 ? -6.312 10.164 0.396 1 95.44 67 MET B C 1
ATOM 1415 O O . MET B 1 67 ? -6.77 9.398 -0.455 1 95.44 67 MET B O 1
ATOM 1419 N N . PHE B 1 68 ? -5.105 10.133 0.817 1 96.62 68 PHE B N 1
ATOM 1420 C CA . PHE B 1 68 ? -4.164 9.117 0.37 1 96.62 68 PHE B CA 1
ATOM 1421 C C . PHE B 1 68 ? -4.699 7.719 0.665 1 96.62 68 PHE B C 1
ATOM 1423 O O . PHE B 1 68 ? -4.746 6.867 -0.224 1 96.62 68 PHE B O 1
ATOM 1430 N N . ILE B 1 69 ? -5.188 7.48 1.856 1 96.31 69 ILE B N 1
ATOM 1431 C CA . ILE B 1 69 ? -5.715 6.184 2.266 1 96.31 69 ILE B CA 1
ATOM 1432 C C . ILE B 1 69 ? -6.969 5.859 1.46 1 96.31 69 ILE B C 1
ATOM 1434 O O . ILE B 1 69 ? -7.141 4.73 0.994 1 96.31 69 ILE B O 1
ATOM 1438 N N . HIS B 1 70 ? -7.75 6.879 1.302 1 96.94 70 HIS B N 1
ATOM 1439 C CA . HIS B 1 70 ? -8.953 6.707 0.498 1 96.94 70 HIS B CA 1
ATOM 1440 C C . HIS B 1 70 ? -8.617 6.18 -0.894 1 96.94 70 HIS B C 1
ATOM 1442 O O . HIS B 1 70 ? -9.203 5.195 -1.349 1 96.94 70 HIS B O 1
ATOM 1448 N N . GLN B 1 71 ? -7.707 6.801 -1.528 1 96.62 71 GLN B N 1
ATOM 1449 C CA . GLN B 1 71 ? -7.34 6.445 -2.895 1 96.62 71 GLN B CA 1
ATOM 1450 C C . GLN B 1 71 ? -6.676 5.07 -2.947 1 96.62 71 GLN B C 1
ATOM 1452 O O . GLN B 1 71 ? -6.84 4.332 -3.922 1 96.62 71 GLN B O 1
ATOM 1457 N N . ILE B 1 72 ? -5.906 4.734 -1.888 1 96.81 72 ILE B N 1
ATOM 1458 C CA . ILE B 1 72 ? -5.328 3.398 -1.812 1 96.81 72 ILE B CA 1
ATOM 1459 C C . ILE B 1 72 ? -6.441 2.354 -1.795 1 96.81 72 ILE B C 1
ATOM 1461 O O . ILE B 1 72 ? -6.383 1.362 -2.525 1 96.81 72 ILE B O 1
ATOM 1465 N N . ILE B 1 73 ? -7.5 2.551 -1.024 1 96.38 73 ILE B N 1
ATOM 1466 C CA . ILE B 1 73 ? -8.594 1.593 -0.931 1 96.38 73 ILE B CA 1
ATOM 1467 C C . ILE B 1 73 ? -9.289 1.466 -2.285 1 96.38 73 ILE B C 1
ATOM 1469 O O . ILE B 1 73 ? -9.555 0.356 -2.754 1 96.38 73 ILE B O 1
ATOM 1473 N N . ILE B 1 74 ? -9.531 2.553 -2.906 1 95.69 74 ILE B N 1
ATOM 1474 C CA . ILE B 1 74 ? -10.125 2.516 -4.238 1 95.69 74 ILE B CA 1
ATOM 1475 C C . ILE B 1 74 ? -9.281 1.639 -5.156 1 95.69 74 ILE B C 1
ATOM 1477 O O . ILE B 1 74 ? -9.805 0.758 -5.844 1 95.69 74 ILE B O 1
ATOM 1481 N N . SER B 1 75 ? -8.039 1.868 -5.125 1 95 75 SER B N 1
ATOM 1482 C CA . SER B 1 75 ? -7.117 1.174 -6.016 1 95 75 SER B CA 1
ATOM 1483 C C . SER B 1 75 ? -7.066 -0.319 -5.707 1 95 75 SER B C 1
ATOM 1485 O O . SER B 1 75 ? -6.895 -1.14 -6.609 1 95 75 SER B O 1
ATOM 1487 N N . LEU B 1 76 ? -7.238 -0.625 -4.422 1 96 76 LEU B N 1
ATOM 1488 C CA . LEU B 1 76 ? -7.238 -2.033 -4.039 1 96 76 LEU B CA 1
ATOM 1489 C C . LEU B 1 76 ? -8.391 -2.777 -4.711 1 96 76 LEU B C 1
ATOM 1491 O O . LEU B 1 76 ? -8.25 -3.951 -5.066 1 96 76 LEU B O 1
ATOM 1495 N N . GLY B 1 77 ? -9.508 -2.08 -4.875 1 95.56 77 GLY B N 1
ATOM 1496 C CA . GLY B 1 77 ? -10.617 -2.693 -5.59 1 95.56 77 GLY B CA 1
ATOM 1497 C C . GLY B 1 77 ? -10.266 -3.08 -7.016 1 95.56 77 GLY B C 1
ATOM 1498 O O . GLY B 1 77 ? -10.539 -4.203 -7.441 1 95.56 77 GLY B O 1
ATOM 1499 N N . SER B 1 78 ? -9.688 -2.191 -7.719 1 94.62 78 SER B N 1
ATOM 1500 C CA . SER B 1 78 ? -9.281 -2.438 -9.102 1 94.62 78 SER B CA 1
ATOM 1501 C C . SER B 1 78 ? -8.234 -3.545 -9.18 1 94.62 78 SER B C 1
ATOM 1503 O O . SER B 1 78 ? -8.297 -4.41 -10.055 1 94.62 78 SER B O 1
ATOM 1505 N N . THR B 1 79 ? -7.277 -3.473 -8.266 1 93.62 79 THR B N 1
ATOM 1506 C CA . THR B 1 79 ? -6.238 -4.5 -8.211 1 93.62 79 THR B CA 1
ATOM 1507 C C . THR B 1 79 ? -6.852 -5.875 -7.957 1 93.62 79 THR B C 1
ATOM 1509 O O . THR B 1 79 ? -6.488 -6.852 -8.617 1 93.62 79 THR B O 1
ATOM 1512 N N . TYR B 1 80 ? -7.766 -5.949 -7.059 1 95.38 80 TYR B N 1
ATOM 1513 C CA . TYR B 1 80 ? -8.445 -7.195 -6.715 1 95.38 80 TYR B CA 1
ATOM 1514 C C . TYR B 1 80 ? -9.164 -7.777 -7.926 1 95.38 80 TYR B C 1
ATOM 1516 O O . TYR B 1 80 ? -9.055 -8.969 -8.211 1 95.38 80 TYR B O 1
ATOM 1524 N N . GLN B 1 81 ? -9.859 -6.93 -8.602 1 95.06 81 GLN B N 1
ATOM 1525 C CA . GLN B 1 81 ? -10.609 -7.355 -9.773 1 95.06 81 GLN B CA 1
ATOM 1526 C C . GLN B 1 81 ? -9.688 -7.922 -10.852 1 95.06 81 GLN B C 1
ATOM 1528 O O . GLN B 1 81 ? -9.953 -8.984 -11.414 1 95.06 81 GLN B O 1
ATOM 1533 N N . ARG B 1 82 ? -8.633 -7.254 -11.07 1 89.31 82 ARG B N 1
ATOM 1534 C CA . ARG B 1 82 ? -7.684 -7.68 -12.086 1 89.31 82 ARG B CA 1
ATOM 1535 C C . ARG B 1 82 ? -7.055 -9.016 -11.727 1 89.31 82 ARG B C 1
ATOM 1537 O O . ARG B 1 82 ? -6.805 -9.852 -12.602 1 89.31 82 ARG B O 1
ATOM 1544 N N . ALA B 1 83 ? -6.832 -9.188 -10.5 1 86.19 83 ALA B N 1
ATOM 1545 C CA . ALA B 1 83 ? -6.113 -10.375 -10.039 1 86.19 83 ALA B CA 1
ATOM 1546 C C . ALA B 1 83 ? -7.039 -11.578 -9.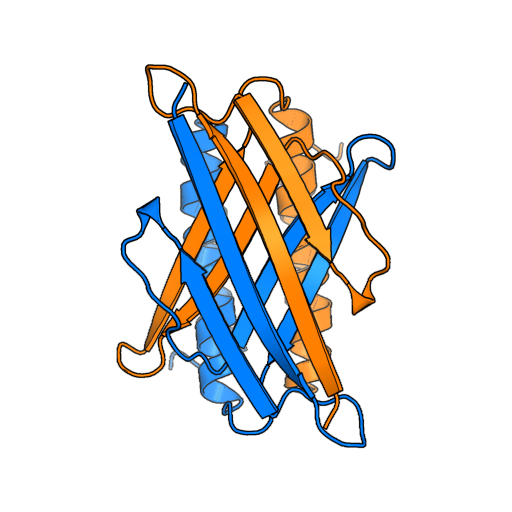953 1 86.19 83 ALA B C 1
ATOM 1548 O O . ALA B 1 83 ? -6.613 -12.719 -10.164 1 86.19 83 ALA B O 1
ATOM 1549 N N . THR B 1 84 ? -8.297 -11.383 -9.625 1 92.12 84 THR B N 1
ATOM 1550 C CA . THR B 1 84 ? -9.156 -12.516 -9.281 1 92.12 84 THR B CA 1
ATOM 1551 C C . THR B 1 84 ? -10.297 -12.656 -10.289 1 92.12 84 THR B C 1
ATOM 1553 O O . THR B 1 84 ? -10.93 -13.711 -10.375 1 92.12 84 THR B O 1
ATOM 1556 N N . GLY B 1 85 ? -10.625 -11.562 -10.93 1 92.94 85 GLY B N 1
ATOM 1557 C CA . GLY B 1 85 ? -11.797 -11.531 -11.797 1 92.94 85 GLY B CA 1
ATOM 1558 C C . GLY B 1 85 ? -13.102 -11.43 -11.023 1 92.94 85 GLY B C 1
ATOM 1559 O O . GLY B 1 85 ? -14.18 -11.414 -11.617 1 92.94 85 GLY B O 1
ATOM 1560 N N . GLU B 1 86 ? -13.086 -11.344 -9.773 1 95.31 86 GLU B N 1
ATOM 1561 C CA . GLU B 1 86 ? -14.281 -11.258 -8.945 1 95.31 86 GLU B CA 1
ATOM 1562 C C . GLU B 1 86 ? -14.82 -9.836 -8.891 1 95.31 86 GLU B C 1
ATOM 1564 O O . GLU B 1 86 ? -14.43 -9.047 -8.016 1 95.31 86 GLU B O 1
ATOM 1569 N N . GLU B 1 87 ? -15.766 -9.547 -9.625 1 96.19 87 GLU B N 1
ATOM 1570 C CA . GLU B 1 87 ? -16.281 -8.188 -9.805 1 96.19 87 GLU B CA 1
ATOM 1571 C C . GLU B 1 87 ? -17.109 -7.75 -8.602 1 96.19 87 GLU B C 1
ATOM 1573 O O . GLU B 1 87 ? -17.078 -6.578 -8.219 1 96.19 87 GLU B O 1
ATOM 1578 N N . ASP B 1 88 ? -17.828 -8.633 -8.07 1 96.88 88 ASP B N 1
ATOM 1579 C CA . ASP B 1 88 ? -18.703 -8.289 -6.965 1 96.88 88 ASP B CA 1
ATOM 1580 C C . ASP B 1 88 ? -17.922 -7.801 -5.754 1 96.88 88 ASP B C 1
ATOM 1582 O O . ASP B 1 88 ? -18.234 -6.766 -5.168 1 96.88 88 ASP B O 1
ATOM 1586 N N . VAL B 1 89 ? -16.859 -8.547 -5.426 1 97 89 VAL B N 1
ATOM 1587 C CA . VAL B 1 89 ? -16.031 -8.18 -4.289 1 97 89 VAL B CA 1
ATOM 1588 C C . VAL B 1 89 ? -15.289 -6.879 -4.59 1 97 89 VAL B C 1
ATOM 1590 O O . VAL B 1 89 ? -15.156 -6.016 -3.719 1 97 89 VAL B O 1
ATOM 1593 N N . ALA B 1 90 ? -14.852 -6.695 -5.77 1 96.88 90 ALA B N 1
ATOM 1594 C CA . ALA B 1 90 ? -14.164 -5.469 -6.172 1 96.88 90 ALA B CA 1
ATOM 1595 C C . ALA B 1 90 ? -15.078 -4.254 -6.016 1 96.88 90 ALA B C 1
ATOM 1597 O O . ALA B 1 90 ? -14.656 -3.217 -5.5 1 96.88 90 ALA B O 1
ATOM 1598 N N . GLN B 1 91 ? -16.297 -4.379 -6.453 1 97.12 91 GLN B N 1
ATOM 1599 C CA . GLN B 1 91 ? -17.266 -3.297 -6.32 1 97.12 91 GLN B CA 1
ATOM 1600 C C . GLN B 1 91 ? -17.531 -2.973 -4.855 1 97.12 91 GLN B C 1
ATOM 1602 O O . GLN B 1 91 ? -17.688 -1.805 -4.492 1 97.12 91 GLN B O 1
ATOM 1607 N N . TRP B 1 92 ? -17.641 -3.992 -4.09 1 97.81 92 TRP B N 1
ATOM 1608 C CA . TRP B 1 92 ? -17.828 -3.793 -2.658 1 97.81 92 TRP B CA 1
ATOM 1609 C C . TRP B 1 92 ? -16.672 -2.99 -2.062 1 97.81 92 TRP B C 1
ATOM 1611 O O . TRP B 1 92 ? -16.891 -2.088 -1.252 1 97.81 92 TRP B O 1
ATOM 1621 N N . ILE B 1 93 ? -15.43 -3.285 -2.426 1 97.5 93 ILE B N 1
ATOM 1622 C CA . ILE B 1 93 ? -14.266 -2.557 -1.943 1 97.5 93 ILE B CA 1
ATOM 1623 C C . ILE B 1 93 ? -14.383 -1.081 -2.318 1 97.5 93 ILE B C 1
ATOM 1625 O O . ILE B 1 93 ? -14.102 -0.201 -1.503 1 97.5 93 ILE B O 1
ATOM 1629 N N . GLU B 1 94 ? -14.789 -0.793 -3.51 1 96.38 94 GLU B N 1
ATOM 1630 C CA . GLU B 1 94 ? -14.977 0.585 -3.957 1 96.38 94 GLU B CA 1
ATOM 1631 C C . GLU B 1 94 ? -16.047 1.295 -3.133 1 96.38 94 GLU B C 1
ATOM 1633 O O . GLU B 1 94 ? -15.922 2.488 -2.844 1 96.38 94 GLU B O 1
ATOM 1638 N N . GLN B 1 95 ? -17.062 0.577 -2.822 1 97.06 95 GLN B N 1
ATOM 1639 C CA . GLN B 1 95 ? -18.094 1.132 -1.953 1 97.06 95 GLN B CA 1
ATOM 1640 C C . GLN B 1 95 ? -17.531 1.449 -0.569 1 97.06 95 GLN B C 1
ATOM 1642 O O . GLN B 1 95 ? -17.906 2.459 0.037 1 97.06 95 GLN B O 1
ATOM 1647 N N . MET B 1 96 ? -16.703 0.561 -0.094 1 97.31 96 MET B N 1
ATOM 1648 C CA . MET B 1 96 ? -16.062 0.809 1.196 1 97.31 96 MET B CA 1
ATOM 1649 C C . MET B 1 96 ? -15.203 2.066 1.146 1 97.31 96 MET B C 1
ATOM 1651 O O . MET B 1 96 ? -15.141 2.82 2.119 1 97.31 96 MET B O 1
ATOM 1655 N N . ALA B 1 97 ? -14.508 2.273 0.014 1 96.81 97 ALA B N 1
ATOM 1656 C CA . ALA B 1 97 ? -13.711 3.484 -0.141 1 96.81 97 ALA B CA 1
ATOM 1657 C C . ALA B 1 97 ? -14.57 4.734 -0.025 1 96.81 97 ALA B C 1
ATOM 1659 O O . ALA B 1 97 ? -14.18 5.711 0.619 1 96.81 97 ALA B O 1
ATOM 1660 N N . GLU B 1 98 ? -15.758 4.676 -0.594 1 96.69 98 GLU B N 1
ATOM 1661 C CA . GLU B 1 98 ? -16.688 5.801 -0.52 1 96.69 98 GLU B CA 1
ATOM 1662 C C . GLU B 1 98 ? -17.172 6.02 0.908 1 96.69 98 GLU B C 1
ATOM 1664 O O . GLU B 1 98 ? -17.281 7.156 1.371 1 96.69 98 GLU B O 1
ATOM 1669 N N . GLU B 1 99 ? -17.5 4.969 1.54 1 97 99 GLU B N 1
ATOM 1670 C CA . GLU B 1 99 ? -17.906 5.078 2.936 1 97 99 GLU B CA 1
ATOM 1671 C C . GLU B 1 99 ? -16.781 5.633 3.805 1 97 99 GLU B C 1
ATOM 1673 O O . GLU B 1 99 ? -17.031 6.406 4.73 1 97 99 GLU B O 1
ATOM 1678 N N . PHE B 1 100 ? -15.586 5.203 3.543 1 97.75 100 PHE B N 1
ATOM 1679 C CA . PHE B 1 100 ? -14.43 5.727 4.262 1 97.75 100 PHE B CA 1
ATOM 1680 C C . PHE B 1 100 ? -14.328 7.238 4.09 1 97.75 100 PHE B C 1
ATOM 1682 O O . PHE B 1 100 ? -14.047 7.957 5.047 1 97.75 100 PHE B O 1
ATOM 1689 N N . ALA B 1 101 ? -14.508 7.684 2.893 1 96.38 101 ALA B N 1
ATOM 1690 C CA . ALA B 1 101 ? -14.422 9.117 2.621 1 96.38 101 ALA B CA 1
ATOM 1691 C C . ALA B 1 101 ? -15.414 9.898 3.48 1 96.38 101 ALA B C 1
ATOM 1693 O O . ALA B 1 101 ? -15.102 10.992 3.963 1 96.38 101 ALA B O 1
ATOM 1694 N N . ILE B 1 102 ? -16.547 9.359 3.693 1 95.81 102 ILE B N 1
ATOM 1695 C CA . ILE B 1 102 ? -17.594 9.984 4.504 1 95.81 102 ILE B CA 1
ATOM 1696 C C . ILE B 1 102 ? -17.203 9.93 5.977 1 95.81 102 ILE B C 1
ATOM 1698 O O . ILE B 1 102 ? -17.188 10.953 6.664 1 95.81 102 ILE B O 1
ATOM 1702 N N . LYS B 1 103 ? -16.828 8.805 6.441 1 96 103 LYS B N 1
ATOM 1703 C CA . LYS B 1 103 ? -16.516 8.594 7.852 1 96 103 LYS B CA 1
ATOM 1704 C C . LYS B 1 103 ? -15.297 9.406 8.273 1 96 103 LYS B C 1
ATOM 1706 O O . LYS B 1 103 ? -15.195 9.836 9.422 1 96 103 LYS B O 1
ATOM 1711 N N . SER B 1 104 ? -14.367 9.625 7.344 1 95.06 104 SER B N 1
ATOM 1712 C CA . SER B 1 104 ? -13.133 10.344 7.648 1 95.06 104 SER B CA 1
ATOM 1713 C C . SER B 1 104 ? -13.289 11.836 7.367 1 95.06 104 SER B C 1
ATOM 1715 O O . SER B 1 104 ? -12.328 12.602 7.5 1 95.06 104 SER B O 1
ATOM 1717 N N . ALA B 1 105 ? -14.445 12.289 6.883 1 92 105 ALA B N 1
ATOM 1718 C CA . ALA B 1 105 ? -14.805 13.688 6.668 1 92 105 ALA B CA 1
ATOM 1719 C C . ALA B 1 105 ? -13.992 14.297 5.527 1 92 105 ALA B C 1
ATOM 1721 O O . ALA B 1 105 ? -13.656 15.484 5.559 1 92 105 ALA B O 1
ATOM 1722 N N . ILE B 1 106 ? -13.547 13.445 4.578 1 89.44 106 ILE B N 1
ATOM 1723 C CA . ILE B 1 106 ? -12.914 13.922 3.352 1 89.44 106 ILE B CA 1
ATOM 1724 C C . ILE B 1 106 ? -13.984 14.422 2.381 1 89.44 106 ILE B C 1
ATOM 1726 O O . ILE B 1 106 ? -13.742 15.352 1.609 1 89.44 106 ILE B O 1
ATOM 1730 N N . LYS B 1 107 ? -15.078 13.617 2.324 1 81 107 LYS B N 1
ATOM 1731 C CA . LYS B 1 107 ? -16.234 13.945 1.489 1 81 107 LYS B CA 1
ATOM 1732 C C . LYS B 1 107 ? -17.438 14.305 2.342 1 81 107 LYS B C 1
ATOM 1734 O O . LYS B 1 107 ? -17.656 13.727 3.41 1 81 107 LYS B O 1
ATOM 1739 N N . MET B 1 108 ? -18.047 15.508 1.985 1 67.25 108 MET B N 1
ATOM 1740 C CA . MET B 1 108 ? -19.266 15.961 2.646 1 67.25 108 MET B CA 1
ATOM 1741 C C . MET B 1 108 ? -20.5 15.273 2.049 1 67.25 108 MET B C 1
ATOM 1743 O O . MET B 1 108 ? -20.5 14.922 0.87 1 67.25 108 MET B O 1
#

Nearest PDB structures (foldseek):
  4whn-assembly2_D  TM=6.802E-01  e=2.200E+00  Actinobacillus pleuropneumoniae
  4r5g-assembly2_B-2  TM=1.988E-01  e=2.341E+00  Escherichia coli K-12
  4whn-assembly2_D  TM=6.797E-01  e=2.307E+00  Actinobacillus pleuropneumoniae
  4r5g-assembly2_B-2  TM=1.987E-01  e=2.169E+00  Escherichia coli K-12

Organism: NCBI:txid2305228

Solvent-accessible surface area (backbone atoms only — not comparable to full-atom values): 11337 Å² total; per-residue (Å²): 118,48,75,44,46,37,38,38,40,37,34,21,41,95,84,70,42,39,69,44,36,29,32,30,26,58,87,77,71,40,73,68,40,72,34,48,32,38,39,38,34,35,37,38,74,92,77,70,43,63,44,75,50,78,46,54,26,84,80,51,50,66,69,56,50,52,48,43,53,35,46,50,39,36,47,47,13,56,52,45,23,73,70,68,64,45,56,69,59,19,52,51,37,37,50,50,25,53,51,47,30,44,74,69,64,76,42,134,118,49,75,43,46,34,38,38,42,37,33,22,42,95,85,70,43,40,70,45,36,29,30,30,27,59,88,75,71,40,72,67,41,74,34,48,32,37,39,37,35,36,38,37,76,92,76,68,42,62,44,75,49,78,48,56,24,84,81,50,48,66,69,56,51,52,50,43,53,34,46,51,39,36,48,48,12,56,52,45,23,73,70,68,65,45,55,70,60,19,51,50,37,38,50,48,24,55,50,45,29,44,73,70,65,76,43,135

Sequence (216 aa):
MRKTQITIDVELDENHIPETITWNAQDGGVEKEETKATMISVWDEKAMEALRIDLWTKEMPVDQMKMFIHQIIISLGSTYQRATGEEDVAQWIEQMAEEFAIKSAIKMMRKTQITIDVELDENHIPETITWNAQDGGVEKEETKATMISVWDEKAMEALRIDLWTKEMPVDQMKMFIHQIIISLGSTYQRATGEEDVAQWIEQMAEEFAIKSAIKM

Secondary structure (DSSP, 8-state):
-EEEEEEEEEEE-TTS-EEEEEEEETTTTEEEEEESEEEEEEEETTTTEEEEEEEE-TTS-HHHHHHHHHHHHHHHHHHHHHHH--HHHHHHHHHHHHHHHHHTTS--/-EEEEEEEEEEE-TTS-EEEEEEEETTTTEEEEEESEEEEEEEETTTTEEEEEEEE-TTS-HHHHHHHHHHHHHHHHHHHHHHH--HHHHHHHHHHHHHHHHHTTS--

=== Feature glossary ===
Legend for the data blocks above and below:

— What the protein is —

Sequence gives the chain of amino acids in standard one-letter code (A=alanine, C=cysteine, …, Y=tyrosine), read N→C. It is the only feature that is directly encoded by the gene; all structural features are derived from the folded form of this sequence.

The annotation block draws on four external resources. InterPro: which protein families and domains the sequence belongs to. GO: standardized terms for what the protein does, what process it participates in, and where in the cell it acts. CATH: which structural fold it has in the CATH hierarchy. Organism: the species of origin.

— Where its atoms are —

Atomic coordinates in PDBx/mmCIF format — the same representation the Protein Data Bank distributes. Each line of the _atom_site loop places one backbone atom in Cartesian space (units: ångströms, origin: arbitrary).

Six rendered views show the 3D structure from the faces of a cube — i.e. along ±x, ±y, ±z. Rendering representation is drawn randomly per protein from cartoon (secondary-structure ribbons), sticks (backbone bonds), or molecular surface; coloring is either N→C rainbow (blue at the N-terminus through red at the C-terminus) or one color per chain.

— Local backbone conformation —

DSSP 8-state secondary structure assigns each residue one of H (α-helix), G (3₁₀-helix), I (π-helix), E (extended β-strand), B (isolated β-bridge), T (hydrogen-bonded turn), S (bend), or '-' (coil). The assignment is computed from backbone hydrogen-bond geometry via the Kabsch–Sander algorithm.

P-SEA three-state annotation labels each residue as helix, strand, or coil based purely on the geometry of the Cα trace. It serves as a fallback when the full backbone (and thus DSSP) is unavailable.

φ (phi) and ψ (psi) are the two rotatable backbone dihedrals per residue: φ is the C(i-1)–N–Cα–C torsion, ψ is the N–Cα–C–N(i+1) torsion, both in degrees on (−180°, 180°]. α-helical residues cluster near (−60°, −45°); β-strand residues near (−120°, +130°). A Ramachandran plot is simply a scatter of (φ, ψ) for every residue.

— Global shape and packing —

Radius of gyration (Rg) is the root-mean-square distance of Cα atoms from their centroid — a single number for overall size and compactness. A globular domain of N residues has Rg ≈ 2.2·N^0.38 Å; an extended or disordered chain has a much larger Rg. The Cα contact count is the number of residue pairs whose Cα atoms are within 8 Å and are more than four positions apart in sequence — a standard proxy for tertiary packing density. The bounding box is the smallest axis-aligned box enclosing all Cα atoms.

Accessible surface area quantifies burial. A residue with SASA near zero is packed into the hydrophobic core; one with SASA >100 Å² sits on the surface. Computed here via the Shrake–Rupley numerical algorithm with a 1.4 Å probe.

The contact map is a binary N×N matrix image: pixel (i, j) is dark where Cα_i and Cα_j are within 8 Å and |i−j|>4. Because the |i−j|>4 filter removes local helical contacts, off-diagonal stripes parallel to the main diagonal indicate parallel β-sheets; stripes perpendicular to it indicate antiparallel β-sheets. The Ramachandran plot scatters every residue's (φ, ψ) pair against the sterically allowed regions. The PAE heatmap renders the predicted-aligned-error matrix.

— Structural neighborhood —

A 3Di character summarizes, for each residue, the relative orientation of the Cα frame of its nearest spatial neighbor. Because it encodes fold topology rather than chemistry, 3Di alignments detect remote structural similarity that sequence alignment misses.

Structural nearest neighbors (via Foldseek easy-search vs the PDB). Reported per hit: target PDB id, E-value, and alignment TM-score. A TM-score above ~0.5 is the conventional threshold for 'same fold'.

— Confidence and disorder —

For AlphaFold models, the B-factor field carries pLDDT — the model's own estimate of local accuracy on a 0–100 scale. Regions with pLDDT<50 should be treated as essentially unmodeled; they often correspond to intrinsically disordered segments.

B-factor (Debye–Waller factor) reflects atomic displacement in the crystal lattice. It is an experimental observable (units Å²), not a prediction; low values mean the atom is pinned down, high values mean it moves or is heterogeneous across the crystal.

Predicted Aligned Error (PAE) is an AlphaFold confidence matrix: entry (i, j) is the expected error in the position of residue j, in ångströms, when the prediction is superimposed on the true structure at residue i. Low PAE within a block of residues means that block is internally rigid and well-predicted; high PAE between two blocks means their relative placement is uncertain even if each block individually is confident.